Protein AF-A0A2S8GCE8-F1 (afdb_monomer_lite)

Secondary structure (DSSP, 8-state):
-TTGGGSGGGGTTPEEEEEEEETTTTEEEEEEE-----SSS-GGGSPPEEEEEES--EEEEEEEESSTTS-GGGS-HHHHHHH--TT---S-EEEEEEEES-HHHHHHHHT-SEEEEEEE-S---TTPEEEEEEEEESS--TT-EEEEEEEEESEEEEEETTEEPPHHHHHHHHHHHHHHHHHHHHH-TTS----SS-------------------------GGG----SS-SB-PPS-SS-HHHHHHHHHHHHHHHHT-HHHHHHHS--TTS-TT--HHHHHHHHHTT-TTEEEEEEEEEEEEEETTEEEEEEEEEEEE--BTTBPPEEEEEEEEEEEEEETTEEEEEEEEEE-GGGTSSPPPSS--TTGGG--

Organism: NCBI:txid124

Foldseek 3Di:
DVLVVCVQVVFVQWDWDAWDQDPVQRKIKTKTQDQWDDPVPDPQRRFIKIKIFGAWQWKKKFKDQLDLVADLVNAPPPVVVVPDDSGPPPDAFRGKGKDKPFPLVVQCVVPTSDMDTPHHHPDDDPPWIWMKIWTHHPDSDNHDMTMMMITTGRDIFMDTPNHTDDSVSVVVRSVVVVVVVVVCLCPPPVRPRPPDDDDDDDDDDDDDDDDDDPDDDDDPDDLVPDADDPDQQEDEDDDDDDVLQCCLVSQLQNCVNVLVLVSNCVQAPPRRDDPPDDSVRSCVVPCVVPPQKHWRWYYWPDKDDDDFKIKTKTKTWIWGPDDDPRHIDTAIKIKMFIWGQDPNGIHGSDMDMDGVVVVPDDDDPDDDPRVVVVD

pLDDT: mean 77.5, std 18.75, range [23.23, 98.06]

Radius of gyration: 24.4 Å; chains: 1; bounding box: 71×52×57 Å

Sequence (375 aa):
MDDLPSIPDLLHDATFQGLQWQLHERSLRVFFESLRRPVDDSDAADSPIELRFVNVTQLAFFSAPANDTVRPSEVDFQSQLENSEVTAWEECFAEAVLYLDSQVAQLEWDLACHRKWIYQGDDTPPNQLCAIITLLPLNFSDGSLKESVFVMCDSIQPMSEGKPLSLERWRSQYQAWWENWRETVEEDPDIPADDDEDDESWKSGDGSLQEEIVLGGSSEFDEAHYAPPRKAAFRVAANDVPPEILAPIEAYHVGLLEGEWQKVRHAAPRLDEPEGLSEEELAEAYLNDGLGSWSYIRQVDTWWREGERACVVVRGMEHTMPEDDDPAEDCETVIAYGLRHFEGRWIIWSSSQGWPEFGSAPELYEEPEWKKEWD

Structure (mmCIF, N/CA/C/O backbone):
data_AF-A0A2S8GCE8-F1
#
_entry.id   AF-A0A2S8GCE8-F1
#
loop_
_atom_site.group_PDB
_atom_site.id
_atom_site.type_symbol
_atom_site.label_atom_id
_atom_site.label_alt_id
_atom_site.label_comp_id
_atom_site.label_asym_id
_atom_site.label_entity_id
_atom_site.label_seq_id
_atom_site.pdbx_PDB_ins_code
_atom_site.Cartn_x
_atom_site.Cartn_y
_atom_site.Cartn_z
_atom_site.occupancy
_atom_site.B_iso_or_equiv
_atom_site.auth_seq_id
_atom_site.auth_comp_id
_atom_site.auth_asym_id
_atom_site.auth_atom_id
_atom_site.pdbx_PDB_model_num
ATOM 1 N N . MET A 1 1 ? -21.634 13.729 11.557 1.00 44.97 1 MET A N 1
ATOM 2 C CA . MET A 1 1 ? -21.033 12.618 10.792 1.00 44.97 1 MET A CA 1
ATOM 3 C C . MET A 1 1 ? -19.983 13.134 9.809 1.00 44.97 1 MET A C 1
ATOM 5 O O . MET A 1 1 ? -19.145 12.342 9.420 1.00 44.97 1 MET A O 1
ATOM 9 N N . ASP A 1 2 ? -19.946 14.441 9.520 1.00 50.38 2 ASP A N 1
ATOM 10 C CA . ASP A 1 2 ? -19.067 15.062 8.510 1.00 50.38 2 ASP A CA 1
ATOM 11 C C . ASP A 1 2 ? -17.573 15.177 8.885 1.00 50.38 2 ASP A C 1
ATOM 13 O O . ASP A 1 2 ? -16.790 15.674 8.089 1.00 50.38 2 ASP A O 1
ATOM 17 N N . ASP A 1 3 ? -17.156 14.703 10.064 1.00 58.22 3 ASP A N 1
ATOM 18 C CA . ASP A 1 3 ? -15.759 14.795 10.522 1.00 58.22 3 ASP A CA 1
ATOM 19 C C . ASP A 1 3 ? -15.050 13.434 10.651 1.00 58.22 3 ASP A C 1
ATOM 21 O O . ASP A 1 3 ? -13.865 13.394 10.966 1.00 58.22 3 ASP A O 1
ATOM 25 N N . LEU A 1 4 ? -15.736 12.315 10.377 1.00 60.56 4 LEU A N 1
ATOM 26 C CA . LEU A 1 4 ? -15.119 10.977 10.371 1.00 60.56 4 LEU A CA 1
ATOM 27 C C . LEU A 1 4 ? -13.834 10.885 9.513 1.00 60.56 4 LEU A C 1
ATOM 29 O O . LEU A 1 4 ? -12.908 10.212 9.963 1.00 60.56 4 LEU A O 1
ATOM 33 N N . PRO A 1 5 ? -13.711 11.581 8.359 1.00 61.47 5 PRO A N 1
ATOM 34 C CA . PRO A 1 5 ? -12.498 11.527 7.541 1.00 61.47 5 PRO A CA 1
ATOM 35 C C . PRO A 1 5 ? -11.223 12.050 8.212 1.00 61.47 5 PRO A C 1
ATOM 37 O O . PRO A 1 5 ? -10.151 11.731 7.729 1.00 61.47 5 PRO A O 1
ATOM 40 N N . SER A 1 6 ? -11.304 12.811 9.313 1.00 64.88 6 SER A N 1
ATOM 41 C CA . SER A 1 6 ? -10.104 13.271 10.038 1.00 64.88 6 SER A CA 1
ATOM 42 C C . SER A 1 6 ? -9.727 12.388 11.226 1.00 64.88 6 SER A C 1
ATOM 44 O O . SER A 1 6 ? -8.925 12.791 12.064 1.00 64.88 6 SER A O 1
ATOM 46 N N . ILE A 1 7 ? -10.384 11.236 11.390 1.00 67.00 7 ILE A N 1
ATOM 47 C CA . ILE A 1 7 ? -10.012 10.251 12.410 1.00 67.00 7 ILE A CA 1
ATOM 48 C C . ILE A 1 7 ? -8.714 9.517 12.027 1.00 67.00 7 ILE A C 1
ATOM 50 O O . ILE A 1 7 ? -7.924 9.282 12.929 1.00 67.00 7 ILE A O 1
ATOM 54 N N . PRO A 1 8 ? -8.427 9.179 10.757 1.00 70.94 8 PRO A N 1
ATOM 55 C CA . PRO A 1 8 ? -7.105 8.688 10.360 1.00 70.94 8 PRO A CA 1
ATOM 56 C C . PRO A 1 8 ? -5.965 9.639 10.750 1.00 70.94 8 PRO A C 1
ATOM 58 O O . PRO A 1 8 ? -5.004 9.190 11.368 1.00 70.94 8 PRO A O 1
ATOM 61 N N . ASP A 1 9 ? -6.140 10.953 10.558 1.00 67.81 9 ASP A N 1
ATOM 62 C CA . ASP A 1 9 ? -5.196 11.979 11.038 1.00 67.81 9 ASP A CA 1
ATOM 63 C C . ASP A 1 9 ? -5.006 11.946 12.569 1.00 67.81 9 ASP A C 1
ATOM 65 O O . ASP A 1 9 ? -4.054 12.527 13.087 1.00 67.81 9 ASP A O 1
ATOM 69 N N . LEU A 1 10 ? -5.912 11.295 13.324 1.00 67.00 10 LEU A N 1
ATOM 70 C CA . LEU A 1 10 ? -5.737 11.069 14.766 1.00 67.00 10 LEU A CA 1
ATOM 71 C C . LEU A 1 10 ? -4.579 10.137 15.093 1.00 67.00 10 LEU A C 1
ATOM 73 O O . LEU A 1 10 ? -4.072 10.169 16.213 1.00 67.00 10 LEU A O 1
ATOM 77 N N . LEU A 1 11 ? -4.241 9.245 14.171 1.00 72.25 11 LEU A N 1
ATOM 78 C CA . LEU A 1 11 ? -3.312 8.155 14.421 1.00 72.25 11 LEU A CA 1
ATOM 79 C C . LEU A 1 11 ? -1.981 8.324 13.689 1.00 72.25 11 LEU A C 1
ATOM 81 O O . LEU A 1 11 ? -1.188 7.389 13.697 1.00 72.25 11 LEU A O 1
ATOM 85 N N . HIS A 1 12 ? -1.715 9.495 13.102 1.00 68.69 12 HIS A N 1
ATOM 86 C CA . HIS A 1 12 ? -0.402 9.789 12.532 1.00 68.69 12 HIS A CA 1
ATOM 87 C C . HIS A 1 12 ? 0.684 9.603 13.607 1.00 68.69 12 HIS A C 1
ATOM 89 O O . HIS A 1 12 ? 0.545 10.125 14.719 1.00 68.69 12 HIS A O 1
ATOM 95 N N . ASP A 1 13 ? 1.693 8.782 13.303 1.00 65.94 13 ASP A N 1
ATOM 96 C CA . ASP A 1 13 ? 2.760 8.343 14.217 1.00 65.94 13 ASP A CA 1
ATOM 97 C C . ASP A 1 13 ? 2.281 7.723 15.543 1.00 65.94 13 ASP A C 1
ATOM 99 O O . ASP A 1 13 ? 3.008 7.674 16.543 1.00 65.94 13 ASP A O 1
ATOM 103 N N . ALA A 1 14 ? 1.036 7.245 15.596 1.00 74.38 14 ALA A N 1
ATOM 104 C CA . ALA A 1 14 ? 0.502 6.651 16.805 1.00 74.38 14 ALA A CA 1
ATOM 105 C C . ALA A 1 14 ? 0.970 5.199 16.955 1.00 74.38 14 ALA A C 1
ATOM 107 O O . ALA A 1 14 ? 0.774 4.348 16.085 1.00 74.38 14 ALA A O 1
ATOM 108 N N . THR A 1 15 ? 1.524 4.889 18.123 1.00 77.56 15 THR A N 1
ATOM 109 C CA . THR A 1 15 ? 1.897 3.531 18.511 1.00 77.56 15 THR A CA 1
ATOM 110 C C . THR A 1 15 ? 0.706 2.830 19.158 1.00 77.56 15 THR A C 1
ATOM 112 O O . THR A 1 15 ? 0.089 3.333 20.101 1.00 77.56 15 THR A O 1
ATOM 115 N N . PHE A 1 16 ? 0.376 1.635 18.677 1.00 81.31 16 PHE A N 1
ATOM 116 C CA . PHE A 1 16 ? -0.671 0.801 19.261 1.00 81.31 16 PHE A CA 1
ATOM 117 C C . PHE A 1 16 ? -0.264 0.282 20.649 1.00 81.31 16 PHE A C 1
ATOM 119 O O . PHE A 1 16 ? 0.790 -0.324 20.807 1.00 81.31 16 PHE A O 1
ATOM 126 N N . GLN A 1 17 ? -1.126 0.478 21.649 1.00 81.12 17 GLN A N 1
ATOM 127 C CA . GLN A 1 17 ? -0.887 0.052 23.039 1.00 81.12 17 GLN A CA 1
ATOM 128 C C . GLN A 1 17 ? -1.702 -1.182 23.433 1.00 81.12 17 GLN A C 1
ATOM 130 O O . GLN A 1 17 ? -1.391 -1.866 24.407 1.00 81.12 17 GLN A O 1
ATOM 135 N N . GLY A 1 18 ? -2.792 -1.455 22.718 1.00 80.25 18 GLY A N 1
ATOM 136 C CA . GLY A 1 18 ? -3.644 -2.603 22.991 1.00 80.25 18 GLY A CA 1
ATOM 137 C C . GLY A 1 18 ? -5.112 -2.355 22.689 1.00 80.25 18 GLY A C 1
ATOM 138 O O . GLY A 1 18 ? -5.536 -1.271 22.288 1.00 80.25 18 GLY A O 1
ATOM 139 N N . LEU A 1 19 ? -5.920 -3.384 22.938 1.00 87.50 19 LEU A N 1
ATOM 140 C CA . LEU A 1 19 ? -7.366 -3.337 22.760 1.00 87.50 19 LEU A CA 1
ATOM 141 C C . LEU A 1 19 ? -8.109 -4.038 23.898 1.00 87.50 19 LEU A C 1
ATOM 143 O O . LEU A 1 19 ? -7.584 -4.911 24.586 1.00 87.50 19 LEU A O 1
ATOM 147 N N . GLN A 1 20 ? -9.366 -3.656 24.093 1.00 88.94 20 GLN A N 1
ATOM 148 C CA . GLN A 1 20 ? -10.288 -4.274 25.038 1.00 88.94 20 GLN A CA 1
ATOM 149 C C . GLN A 1 20 ? -11.623 -4.529 24.349 1.00 88.94 20 GLN A C 1
ATOM 151 O O . GLN A 1 20 ? -12.329 -3.595 23.968 1.00 88.94 20 GLN A O 1
ATOM 156 N N . TRP A 1 21 ? -11.991 -5.804 24.232 1.00 89.38 21 TRP A N 1
ATOM 157 C CA . TRP A 1 21 ? -13.282 -6.227 23.700 1.00 89.38 21 TRP A CA 1
ATOM 158 C C . TRP A 1 21 ? -14.268 -6.541 24.828 1.00 89.38 21 TRP A C 1
ATOM 160 O O . TRP A 1 21 ? -13.993 -7.366 25.701 1.00 89.38 21 TRP A O 1
ATOM 170 N N . GLN A 1 22 ? -15.441 -5.910 24.796 1.00 89.81 22 GLN A N 1
ATOM 171 C CA . GLN A 1 22 ? -16.512 -6.119 25.768 1.00 89.81 22 GLN A CA 1
ATOM 172 C C . GLN A 1 22 ? -17.753 -6.691 25.081 1.00 89.81 22 GLN A C 1
ATOM 174 O O . GLN A 1 22 ? -18.601 -5.962 24.567 1.00 89.81 22 GLN A O 1
ATOM 179 N N . LEU A 1 23 ? -17.888 -8.020 25.123 1.00 86.44 23 LEU A N 1
ATOM 180 C CA . LEU A 1 23 ? -18.950 -8.748 24.420 1.00 86.44 23 LEU A CA 1
ATOM 181 C C . LEU A 1 23 ? -20.368 -8.306 24.821 1.00 86.44 23 LEU A C 1
ATOM 183 O O . LEU A 1 23 ? -21.244 -8.210 23.966 1.00 86.44 23 LEU A O 1
ATOM 187 N N . HIS A 1 24 ? -20.611 -8.049 26.110 1.00 87.62 24 HIS A N 1
ATOM 188 C CA . HIS A 1 24 ? -21.941 -7.667 26.606 1.00 87.62 24 HIS A CA 1
ATOM 189 C C . HIS A 1 24 ? -22.389 -6.289 26.115 1.00 87.62 24 HIS A C 1
ATOM 191 O O . HIS A 1 24 ? -23.574 -6.092 25.859 1.00 87.62 24 HIS A O 1
ATOM 197 N N . GLU A 1 25 ? -21.444 -5.363 25.965 1.00 88.19 25 GLU A N 1
ATOM 198 C CA . GLU A 1 25 ? -21.697 -4.002 25.486 1.00 88.19 25 GLU A CA 1
ATOM 199 C C . GLU A 1 25 ? -21.521 -3.879 23.968 1.00 88.19 25 GLU A C 1
ATOM 201 O O . GLU A 1 25 ? -21.818 -2.830 23.404 1.00 88.19 25 GLU A O 1
ATOM 206 N N . ARG A 1 26 ? -21.044 -4.945 23.304 1.00 91.56 26 ARG A N 1
ATOM 207 C CA . ARG A 1 26 ? -20.630 -4.938 21.894 1.00 91.56 26 ARG A CA 1
ATOM 208 C C . ARG A 1 26 ? -19.733 -3.738 21.590 1.00 91.56 26 ARG A C 1
ATOM 210 O O . ARG A 1 26 ? -19.955 -2.999 20.635 1.00 91.56 26 ARG A O 1
ATOM 217 N N . SER A 1 27 ? -18.747 -3.529 22.454 1.00 93.00 27 SER A N 1
ATOM 218 C CA . SER A 1 27 ? -17.874 -2.362 22.427 1.00 93.00 27 SER A CA 1
ATOM 219 C C . SER A 1 27 ? -16.423 -2.809 22.331 1.00 93.00 27 SER A C 1
ATOM 221 O O . SER A 1 27 ? -15.967 -3.622 23.143 1.00 93.00 27 SER A O 1
ATOM 223 N N . LEU A 1 28 ? -15.711 -2.299 21.327 1.00 92.81 28 LEU A N 1
ATOM 224 C CA . LEU A 1 28 ? -14.264 -2.449 21.205 1.00 92.81 28 LEU A CA 1
ATOM 225 C C . LEU A 1 28 ? -13.615 -1.119 21.569 1.00 92.81 28 LEU A C 1
ATOM 227 O O . LEU A 1 28 ? -14.005 -0.069 21.065 1.00 92.81 28 LEU A O 1
ATOM 231 N N . ARG A 1 29 ? -12.615 -1.168 22.439 1.00 92.00 29 ARG A N 1
ATOM 232 C CA . ARG A 1 29 ? -11.799 -0.016 22.819 1.00 92.00 29 ARG A CA 1
ATOM 233 C C . ARG A 1 29 ? -10.387 -0.285 22.333 1.00 92.00 29 ARG A C 1
ATOM 235 O O . ARG A 1 29 ? -9.856 -1.347 22.649 1.00 92.00 29 ARG A O 1
ATOM 242 N N . VAL A 1 30 ? -9.800 0.635 21.587 1.00 89.50 30 VAL A N 1
ATOM 243 C CA . VAL A 1 30 ? -8.420 0.528 21.105 1.00 89.50 30 VAL A CA 1
ATOM 244 C C . VAL A 1 30 ? -7.627 1.707 21.637 1.00 89.50 30 VAL A C 1
ATOM 246 O O . VAL A 1 30 ? -8.127 2.830 21.620 1.00 89.50 30 VAL A O 1
ATOM 249 N N . PHE A 1 31 ? -6.432 1.440 22.149 1.00 86.94 31 PHE A N 1
ATOM 250 C CA . PHE A 1 31 ? -5.592 2.414 22.830 1.00 86.94 31 PHE A CA 1
ATOM 251 C C . PHE A 1 31 ? -4.342 2.689 22.006 1.00 86.94 31 PHE A C 1
ATOM 253 O O . PHE A 1 31 ? -3.692 1.758 21.528 1.00 86.94 31 PHE A O 1
ATOM 260 N N . PHE A 1 32 ? -4.007 3.966 21.890 1.00 84.25 32 PHE A N 1
ATOM 261 C CA . PHE A 1 32 ? -2.850 4.449 21.159 1.00 84.25 32 PHE A CA 1
ATOM 262 C C . PHE A 1 32 ? -2.064 5.437 22.013 1.00 84.25 32 PHE A C 1
ATOM 264 O O . PHE A 1 32 ? -2.639 6.243 22.750 1.00 84.25 32 PHE A O 1
ATOM 271 N N . GLU A 1 33 ? -0.750 5.382 21.885 1.00 79.00 33 GLU A N 1
ATOM 272 C CA . GLU A 1 33 ? 0.160 6.432 22.317 1.00 79.00 33 GLU A CA 1
ATOM 273 C C . GLU A 1 33 ? 0.473 7.282 21.088 1.00 79.00 33 GLU A C 1
ATOM 275 O O . GLU A 1 33 ? 0.876 6.750 20.063 1.00 79.00 33 GLU A O 1
ATOM 280 N N . SER A 1 34 ? 0.206 8.582 21.154 1.00 72.19 34 SER A N 1
ATOM 281 C CA . SER A 1 34 ? 0.404 9.501 20.033 1.00 72.19 34 SER A CA 1
ATOM 282 C C . SER A 1 34 ? 1.284 10.645 20.499 1.00 72.19 34 SER A C 1
ATOM 284 O O . SER A 1 34 ? 1.082 11.179 21.593 1.00 72.19 34 SER A O 1
ATOM 286 N N . LEU A 1 35 ? 2.243 11.022 19.660 1.00 61.78 35 LEU A N 1
ATOM 287 C CA . LEU A 1 35 ? 3.042 12.221 19.850 1.00 61.78 35 LEU A CA 1
ATOM 288 C C . LEU A 1 35 ? 2.162 13.435 19.531 1.00 61.78 35 LEU A C 1
ATOM 290 O O . LEU A 1 35 ? 1.973 13.788 18.372 1.00 61.78 35 LEU A O 1
ATOM 294 N N . ARG A 1 36 ? 1.607 14.093 20.552 1.00 63.25 36 ARG A N 1
ATOM 295 C CA . ARG A 1 36 ? 0.965 15.404 20.374 1.00 63.25 36 ARG A CA 1
ATOM 296 C C . ARG A 1 36 ? 1.757 16.484 21.078 1.00 63.25 36 ARG A C 1
ATOM 298 O O . ARG A 1 36 ? 2.421 16.229 22.076 1.00 63.25 36 ARG A O 1
ATOM 305 N N . ARG A 1 37 ? 1.592 17.726 20.622 1.00 56.75 37 ARG A N 1
ATOM 306 C CA . ARG A 1 37 ? 1.947 18.914 21.407 1.00 56.75 37 ARG A CA 1
ATOM 307 C C . ARG A 1 37 ? 0.698 19.669 21.867 1.00 56.75 37 ARG A C 1
ATOM 309 O O . ARG A 1 37 ? -0.337 19.636 21.192 1.00 56.75 37 ARG A O 1
ATOM 316 N N . PRO A 1 38 ? 0.746 20.332 23.034 1.00 53.97 38 PRO A N 1
ATOM 317 C CA . PRO A 1 38 ? -0.356 21.163 23.478 1.00 53.97 38 PRO A CA 1
ATOM 318 C C . PRO A 1 38 ? -0.327 22.504 22.746 1.00 53.97 38 PRO A C 1
ATOM 320 O O . PRO A 1 38 ? 0.729 23.093 22.556 1.00 53.97 38 PRO A O 1
ATOM 323 N N . VAL A 1 39 ? -1.505 23.008 22.381 1.00 53.00 39 VAL A N 1
ATOM 324 C CA . VAL A 1 39 ? -1.665 24.346 21.776 1.00 53.00 39 VAL A CA 1
ATOM 325 C C . VAL A 1 39 ? -1.546 25.457 22.840 1.00 53.00 39 VAL A C 1
ATOM 327 O O . VAL A 1 39 ? -1.379 26.626 22.514 1.00 53.00 39 VAL A O 1
ATOM 330 N N . ASP A 1 40 ? -1.655 25.107 24.125 1.00 55.84 40 ASP A N 1
ATOM 331 C CA . ASP A 1 40 ? -1.812 26.033 25.254 1.00 55.84 40 ASP A CA 1
ATOM 332 C C . ASP A 1 40 ? -0.959 25.679 26.493 1.00 55.84 40 ASP A C 1
ATOM 334 O O . ASP A 1 40 ? -1.350 26.016 27.611 1.00 55.84 40 ASP A O 1
ATOM 338 N N . ASP A 1 41 ? 0.171 24.978 26.323 1.00 53.88 41 ASP A N 1
ATOM 339 C CA . ASP A 1 41 ? 1.009 24.444 27.420 1.00 53.88 41 ASP A CA 1
ATOM 340 C C . ASP A 1 41 ? 0.251 23.527 28.412 1.00 53.88 41 ASP A C 1
ATOM 342 O O . ASP A 1 41 ? 0.678 23.329 29.551 1.00 53.88 41 ASP A O 1
ATOM 346 N N . SER A 1 42 ? -0.901 22.964 28.020 1.00 56.25 42 SER A N 1
ATOM 347 C CA . SER A 1 42 ? -1.641 22.017 28.862 1.00 56.25 42 SER A CA 1
ATOM 348 C C . SER A 1 42 ? -1.030 20.609 28.857 1.00 56.25 42 SER A C 1
ATOM 350 O O . SER A 1 42 ? -0.593 20.110 27.827 1.00 56.25 42 SER A O 1
ATOM 352 N N . ASP A 1 43 ? -1.111 19.899 29.989 1.00 53.44 43 ASP A N 1
ATOM 353 C CA . ASP A 1 43 ? -0.639 18.504 30.138 1.00 53.44 43 ASP A CA 1
ATOM 354 C C . ASP A 1 43 ? -1.401 17.477 29.255 1.00 53.44 43 ASP A C 1
ATOM 356 O O . ASP A 1 43 ? -1.154 16.278 29.325 1.00 53.44 43 ASP A O 1
ATOM 360 N N . ALA A 1 44 ? -2.362 17.913 28.430 1.00 53.66 44 ALA A N 1
ATOM 361 C CA . ALA A 1 44 ? -3.233 17.045 27.628 1.00 53.66 44 ALA A CA 1
ATOM 362 C C . ALA A 1 44 ? -2.570 16.489 26.350 1.00 53.66 44 ALA A C 1
ATOM 364 O O . ALA A 1 44 ? -3.219 15.773 25.582 1.00 53.66 44 ALA A O 1
ATOM 365 N N . ALA A 1 45 ? -1.325 16.878 26.080 1.00 53.75 45 ALA A N 1
ATOM 366 C CA . ALA A 1 45 ? -0.571 16.474 24.900 1.00 53.75 45 ALA A CA 1
ATOM 367 C C . ALA A 1 45 ? -0.059 15.028 24.992 1.00 53.75 45 ALA A C 1
ATOM 369 O O . ALA A 1 45 ? -0.161 14.282 24.025 1.00 53.75 45 ALA A O 1
ATOM 370 N N . ASP A 1 46 ? 0.336 14.589 26.187 1.00 56.34 46 ASP A N 1
ATOM 371 C CA . ASP A 1 46 ? 0.933 13.263 26.404 1.00 56.34 46 ASP A CA 1
ATOM 372 C C . ASP A 1 46 ? -0.101 12.184 26.768 1.00 56.34 46 ASP A C 1
ATOM 374 O O . ASP A 1 46 ? 0.236 11.056 27.134 1.00 56.34 46 ASP A O 1
ATOM 378 N N . SER A 1 47 ? -1.394 12.512 26.736 1.00 68.31 47 SER A N 1
ATOM 379 C CA . SER A 1 47 ? -2.420 11.557 27.142 1.00 68.31 47 SER A CA 1
ATOM 380 C C . SER A 1 47 ? -2.605 10.473 26.066 1.00 68.31 47 SER A C 1
ATOM 382 O O . SER A 1 47 ? -2.721 10.801 24.886 1.00 68.31 47 SER A O 1
ATOM 384 N N . PRO A 1 48 ? -2.755 9.190 26.429 1.00 77.50 48 PRO A N 1
ATOM 385 C CA . PRO A 1 48 ? -3.139 8.159 25.472 1.00 77.50 48 PRO A CA 1
ATOM 386 C C . PRO A 1 48 ? -4.507 8.438 24.837 1.00 77.50 48 PRO A C 1
ATOM 388 O O . PRO A 1 48 ? -5.441 8.917 25.499 1.00 77.50 48 PRO A O 1
ATOM 391 N N . ILE A 1 49 ? -4.629 8.099 23.556 1.00 84.00 49 ILE A N 1
ATOM 392 C CA . ILE A 1 49 ? -5.871 8.183 22.791 1.00 84.00 49 ILE A CA 1
ATOM 393 C C . ILE A 1 49 ? -6.588 6.848 22.889 1.00 84.00 49 ILE A C 1
ATOM 395 O O . ILE A 1 49 ? -5.991 5.775 22.836 1.00 84.00 49 ILE A O 1
ATOM 399 N N . GLU A 1 50 ? -7.902 6.918 23.015 1.00 89.00 50 GLU A N 1
ATOM 400 C CA . GLU A 1 50 ? -8.768 5.758 22.982 1.00 89.00 50 GLU A CA 1
ATOM 401 C C . GLU A 1 50 ? -9.802 5.924 21.863 1.00 89.00 50 GLU A C 1
ATOM 403 O O . GLU A 1 50 ? -10.596 6.863 21.878 1.00 89.00 50 GLU A O 1
ATOM 408 N N . LEU A 1 51 ? -9.843 4.974 20.930 1.00 91.25 51 LEU A N 1
ATOM 409 C CA . LEU A 1 51 ? -10.930 4.841 19.963 1.00 91.25 51 LEU A CA 1
ATOM 410 C C . LEU A 1 51 ? -11.949 3.823 20.479 1.00 91.25 51 LEU A C 1
ATOM 412 O O . LEU A 1 51 ? -11.634 2.643 20.654 1.00 91.25 51 LEU A O 1
ATOM 416 N N . ARG A 1 52 ? -13.184 4.273 20.728 1.00 92.81 52 ARG A N 1
ATOM 417 C CA . ARG A 1 52 ? -14.309 3.400 21.098 1.00 92.81 52 ARG A CA 1
ATOM 418 C C . ARG A 1 52 ? -15.189 3.119 19.892 1.00 92.81 52 ARG A C 1
ATOM 420 O O . ARG A 1 52 ? -15.855 4.024 19.398 1.00 92.81 52 ARG A O 1
ATOM 427 N N . PHE A 1 53 ? -15.251 1.863 19.483 1.00 93.81 53 PHE A N 1
ATOM 428 C CA . PHE A 1 53 ? -16.155 1.362 18.455 1.00 93.81 53 PHE A CA 1
ATOM 429 C C . PHE A 1 53 ? -17.440 0.885 19.130 1.00 93.81 53 PHE A C 1
ATOM 431 O O . PHE A 1 53 ? -17.415 -0.023 19.966 1.00 93.81 53 PHE A O 1
ATOM 438 N N . VAL A 1 54 ? -18.562 1.515 18.792 1.00 93.06 54 VAL A N 1
ATOM 439 C CA . VAL A 1 54 ? -19.850 1.323 19.471 1.00 93.06 54 VAL A CA 1
ATOM 440 C C . VAL A 1 54 ? -20.767 0.434 18.635 1.00 93.06 54 VAL A C 1
ATOM 442 O O . VAL A 1 54 ? -20.847 0.597 17.418 1.00 93.06 54 VAL A O 1
ATOM 445 N N . ASN A 1 55 ? -21.490 -0.476 19.299 1.00 92.81 55 ASN A N 1
ATOM 446 C CA . ASN A 1 55 ? -22.407 -1.437 18.673 1.00 92.81 55 ASN A CA 1
ATOM 447 C C . ASN A 1 55 ? -21.728 -2.282 17.584 1.00 92.81 55 ASN A C 1
ATOM 449 O O . ASN A 1 55 ? -22.243 -2.457 16.481 1.00 92.81 55 ASN A O 1
ATOM 453 N N . VAL A 1 56 ? -20.557 -2.826 17.903 1.00 93.94 56 VAL A N 1
ATOM 454 C CA . VAL A 1 56 ? -19.808 -3.711 17.014 1.00 93.94 56 VAL A CA 1
ATOM 455 C C . VAL A 1 56 ? -20.657 -4.931 16.657 1.00 93.94 56 VAL A C 1
ATOM 457 O O . VAL A 1 56 ? -21.183 -5.636 17.524 1.00 93.94 56 VAL A O 1
ATOM 460 N N . THR A 1 57 ? -20.779 -5.192 15.362 1.00 94.25 57 THR A N 1
ATOM 461 C CA . THR A 1 57 ? -21.495 -6.353 14.814 1.00 94.25 57 THR A CA 1
ATOM 462 C C . THR A 1 57 ? -20.557 -7.397 14.249 1.00 94.25 57 THR A C 1
ATOM 464 O O . THR A 1 57 ? -20.892 -8.579 14.280 1.00 94.25 57 THR A O 1
ATOM 467 N N . GLN A 1 58 ? -19.374 -6.990 13.799 1.00 94.75 58 GLN A N 1
ATOM 468 C CA . GLN A 1 58 ? -18.342 -7.897 13.330 1.00 94.75 58 GLN A CA 1
ATOM 469 C C . GLN A 1 58 ? -16.983 -7.426 13.845 1.00 94.75 58 GLN A C 1
ATOM 471 O O . GLN A 1 58 ? -16.693 -6.231 13.835 1.00 94.75 58 GLN A O 1
ATOM 476 N N . LEU A 1 59 ? -16.181 -8.370 14.327 1.00 92.81 59 LEU A N 1
ATOM 477 C CA . LEU A 1 59 ? -14.824 -8.148 14.808 1.00 92.81 59 LEU A CA 1
ATOM 478 C C . LEU A 1 59 ? -13.958 -9.336 14.409 1.00 92.81 59 LEU A C 1
ATOM 480 O O . LEU A 1 59 ? -14.244 -10.477 14.799 1.00 92.81 59 LEU A O 1
ATOM 484 N N . ALA A 1 60 ? -12.881 -9.066 13.688 1.00 92.00 60 ALA A N 1
ATOM 485 C CA . ALA A 1 60 ? -11.901 -10.069 13.317 1.00 92.00 60 ALA A CA 1
ATOM 486 C C . ALA A 1 60 ? -10.480 -9.524 13.371 1.00 92.00 60 ALA A C 1
ATOM 488 O O . ALA A 1 60 ? -10.245 -8.332 13.202 1.00 92.00 60 ALA A O 1
ATOM 489 N N . PHE A 1 61 ? -9.541 -10.442 13.553 1.00 88.69 61 PHE A N 1
ATOM 490 C CA . PHE A 1 61 ? -8.140 -10.208 13.247 1.00 88.69 61 PHE A CA 1
ATOM 491 C C . PHE A 1 61 ? -7.812 -10.823 11.903 1.00 88.69 61 PHE A C 1
ATOM 493 O O . PHE A 1 61 ? -8.347 -11.880 11.550 1.00 88.69 61 PHE A O 1
ATOM 500 N N . PHE A 1 62 ? -6.906 -10.195 11.180 1.00 90.31 62 PHE A N 1
ATOM 501 C CA . PHE A 1 62 ? -6.355 -10.767 9.972 1.00 90.31 62 PHE A CA 1
ATOM 502 C C . PHE A 1 62 ? -4.892 -10.401 9.811 1.00 90.31 62 PHE A C 1
ATOM 504 O O . PHE A 1 62 ? -4.418 -9.426 10.390 1.00 90.31 62 PHE A O 1
ATOM 511 N N . SER A 1 63 ? -4.183 -11.225 9.052 1.00 88.31 63 SER A N 1
ATOM 512 C CA . SER A 1 63 ? -2.769 -11.020 8.788 1.00 88.31 63 SER A CA 1
ATOM 513 C C . SER A 1 63 ? -2.376 -11.454 7.383 1.00 88.31 63 SER A C 1
ATOM 515 O O . SER A 1 63 ? -3.019 -12.297 6.739 1.00 88.31 63 SER A O 1
ATOM 517 N N . ALA A 1 64 ? -1.308 -10.829 6.907 1.00 89.44 64 ALA A N 1
ATOM 518 C CA . ALA A 1 64 ? -0.630 -11.122 5.657 1.00 89.44 64 ALA A CA 1
ATOM 519 C C . ALA A 1 64 ? 0.881 -10.888 5.843 1.00 89.44 64 ALA A C 1
ATOM 521 O O . ALA A 1 64 ? 1.274 -10.237 6.818 1.00 89.44 64 ALA A O 1
ATOM 522 N N . PRO A 1 65 ? 1.740 -11.397 4.943 1.00 88.06 65 PRO A N 1
ATOM 523 C CA . PRO A 1 65 ? 3.147 -11.014 4.942 1.00 88.06 65 PRO A CA 1
ATOM 524 C C . PRO A 1 65 ? 3.266 -9.489 4.815 1.00 88.06 65 PRO A C 1
ATOM 526 O O . PRO A 1 65 ? 2.509 -8.876 4.058 1.00 88.06 65 PRO A O 1
ATOM 529 N N . ALA A 1 66 ? 4.182 -8.877 5.567 1.00 84.38 66 ALA A N 1
ATOM 530 C CA . ALA A 1 66 ? 4.415 -7.436 5.482 1.00 84.38 66 ALA A CA 1
ATOM 531 C C . ALA A 1 66 ? 5.083 -7.049 4.156 1.00 84.38 66 ALA A C 1
ATOM 533 O O . ALA A 1 66 ? 4.803 -5.985 3.613 1.00 84.38 66 ALA A O 1
ATOM 534 N N . ASN A 1 67 ? 5.940 -7.929 3.635 1.00 87.25 67 ASN A N 1
ATOM 535 C CA . ASN A 1 67 ? 6.609 -7.765 2.355 1.00 87.25 67 ASN A CA 1
ATOM 536 C C . ASN A 1 67 ? 5.921 -8.622 1.281 1.00 87.25 67 ASN A C 1
ATOM 538 O O . ASN A 1 67 ? 5.792 -9.837 1.437 1.00 87.25 67 ASN A O 1
ATOM 542 N N . ASP A 1 68 ? 5.501 -7.998 0.179 1.00 88.94 68 ASP A N 1
ATOM 543 C CA . ASP A 1 68 ? 4.865 -8.695 -0.942 1.00 88.94 68 ASP A CA 1
ATOM 544 C C . ASP A 1 68 ? 5.836 -9.589 -1.734 1.00 88.94 68 ASP A C 1
ATOM 546 O O . ASP A 1 68 ? 5.384 -10.360 -2.574 1.00 88.94 68 ASP A O 1
ATOM 550 N N . THR A 1 69 ? 7.148 -9.555 -1.476 1.00 89.62 69 THR A N 1
ATOM 551 C CA . THR A 1 69 ? 8.084 -10.548 -2.033 1.00 89.62 69 THR A CA 1
ATOM 552 C C . THR A 1 69 ? 7.938 -11.926 -1.385 1.00 89.62 69 THR A C 1
ATOM 554 O O . THR A 1 69 ? 8.234 -12.930 -2.037 1.00 89.62 69 THR A O 1
ATOM 557 N N . VAL A 1 70 ? 7.427 -11.996 -0.151 1.00 89.44 70 VAL A N 1
ATOM 558 C CA . VAL A 1 70 ? 7.259 -13.235 0.622 1.00 89.44 70 VAL A CA 1
ATOM 559 C C . VAL A 1 70 ? 5.955 -13.923 0.240 1.00 89.44 70 VAL A C 1
ATOM 561 O O . VAL A 1 70 ? 4.880 -13.312 0.243 1.00 89.44 70 VAL A O 1
ATOM 564 N N . ARG A 1 71 ? 6.017 -15.226 -0.053 1.00 91.81 71 ARG A N 1
ATOM 565 C CA . ARG A 1 71 ? 4.809 -15.987 -0.388 1.00 91.81 71 ARG A CA 1
ATOM 566 C C . ARG A 1 71 ? 3.986 -16.251 0.871 1.00 91.81 71 ARG A C 1
ATOM 568 O O . ARG A 1 71 ? 4.544 -16.674 1.883 1.00 91.81 71 ARG A O 1
ATOM 575 N N . PRO A 1 72 ? 2.648 -16.141 0.818 1.00 91.00 72 PRO A N 1
ATOM 576 C CA . PRO A 1 72 ? 1.793 -16.557 1.927 1.00 91.00 72 PRO A CA 1
ATOM 577 C C . PRO A 1 72 ? 2.073 -17.983 2.420 1.00 91.00 72 PRO A C 1
ATOM 579 O O . PRO A 1 72 ? 2.064 -18.224 3.622 1.00 91.00 72 PRO A O 1
ATOM 582 N N . SER A 1 73 ? 2.357 -18.925 1.515 1.00 90.69 73 SER A N 1
ATOM 583 C CA . SER A 1 73 ? 2.670 -20.314 1.882 1.00 90.69 73 SER A CA 1
ATOM 584 C C . SER A 1 73 ? 4.013 -20.520 2.601 1.00 90.69 73 SER A C 1
ATOM 586 O O . SER A 1 73 ? 4.222 -21.586 3.183 1.00 90.69 73 SER A O 1
ATOM 588 N N . GLU A 1 74 ? 4.909 -19.529 2.586 1.00 89.69 74 GLU A N 1
ATOM 589 C CA . GLU A 1 74 ? 6.195 -19.556 3.301 1.00 89.69 74 GLU A CA 1
ATOM 590 C C . GLU A 1 74 ? 6.048 -19.138 4.771 1.00 89.69 74 GLU A C 1
ATOM 592 O O . GLU A 1 74 ? 6.946 -19.373 5.581 1.00 89.69 74 GLU A O 1
ATOM 597 N N . VAL A 1 75 ? 4.895 -18.569 5.131 1.00 85.12 75 VAL A N 1
ATOM 598 C CA . VAL A 1 75 ? 4.601 -18.067 6.470 1.00 85.12 75 VAL A CA 1
ATOM 599 C C . VAL A 1 75 ? 3.750 -19.072 7.244 1.00 85.12 75 VAL A C 1
ATOM 601 O O . VAL A 1 75 ? 2.638 -19.428 6.852 1.00 85.12 75 VAL A O 1
ATOM 604 N N . ASP A 1 76 ? 4.239 -19.488 8.411 1.00 82.31 76 ASP A N 1
ATOM 605 C CA . ASP A 1 76 ? 3.448 -20.275 9.357 1.00 82.31 76 ASP A CA 1
ATOM 606 C C . ASP A 1 76 ? 2.596 -19.362 10.252 1.00 82.31 76 ASP A C 1
ATOM 608 O O . ASP A 1 76 ? 2.948 -19.041 11.387 1.00 82.31 76 ASP A O 1
ATOM 612 N N . PHE A 1 77 ? 1.441 -18.943 9.731 1.00 77.75 77 PHE A N 1
ATOM 613 C CA . PHE A 1 77 ? 0.493 -18.102 10.472 1.00 77.75 77 PHE A CA 1
ATOM 614 C C . PHE A 1 77 ? -0.054 -18.778 11.738 1.00 77.75 77 PHE A C 1
ATOM 616 O O . PHE A 1 77 ? -0.454 -18.090 12.679 1.00 77.75 77 PHE A O 1
ATOM 623 N N . GLN A 1 78 ? -0.106 -20.116 11.776 1.00 69.94 78 GLN A N 1
ATOM 624 C CA . GLN A 1 78 ? -0.717 -20.837 12.890 1.00 69.94 78 GLN A CA 1
ATOM 625 C C . GLN A 1 78 ? 0.179 -20.804 14.132 1.00 69.94 78 GLN A C 1
ATOM 627 O O . GLN A 1 78 ? -0.311 -20.500 15.221 1.00 69.94 78 GLN A O 1
ATOM 632 N N . SER A 1 79 ? 1.478 -21.077 13.981 1.00 66.44 79 SER A N 1
ATOM 633 C CA . SER A 1 79 ? 2.401 -21.058 15.124 1.00 66.44 79 SER A CA 1
ATOM 634 C C . SER A 1 79 ? 2.621 -19.658 15.696 1.00 66.44 79 SER A C 1
ATOM 636 O O . SER A 1 79 ? 2.846 -19.533 16.899 1.00 66.44 79 SER A O 1
ATOM 638 N N . GLN A 1 80 ? 2.498 -18.600 14.888 1.00 62.66 80 GLN A N 1
ATOM 639 C CA . GLN A 1 80 ? 2.604 -17.229 15.392 1.00 62.66 80 GLN A CA 1
ATOM 640 C C . GLN A 1 80 ? 1.395 -16.834 16.256 1.00 62.66 80 GLN A C 1
ATOM 642 O O . GLN A 1 80 ? 1.567 -16.293 17.343 1.00 62.66 80 GLN A O 1
ATOM 647 N N . LEU A 1 81 ? 0.175 -17.214 15.867 1.00 58.47 81 LEU A N 1
ATOM 648 C CA . LEU A 1 81 ? -1.049 -16.846 16.595 1.00 58.47 81 LEU A CA 1
ATOM 649 C C . LEU A 1 81 ? -1.341 -17.679 17.847 1.00 58.47 81 LEU A C 1
ATOM 651 O O . LEU A 1 81 ? -2.096 -17.232 18.711 1.00 58.47 81 LEU A O 1
ATOM 655 N N . GLU A 1 82 ? -0.800 -18.895 17.947 1.00 56.62 82 GLU A N 1
ATOM 656 C CA . GLU A 1 82 ? -0.877 -19.698 19.176 1.00 56.62 82 GLU A CA 1
ATOM 657 C C . GLU A 1 82 ? -0.040 -19.085 20.316 1.00 56.62 82 GLU A C 1
ATOM 659 O O . GLU A 1 82 ? -0.335 -19.342 21.484 1.00 56.62 82 GLU A O 1
ATOM 664 N N . ASN A 1 83 ? 0.941 -18.234 19.987 1.00 48.19 83 ASN A N 1
ATOM 665 C CA . ASN A 1 83 ? 1.742 -17.474 20.952 1.00 48.19 83 ASN A CA 1
ATOM 666 C C . ASN A 1 83 ? 1.151 -16.086 21.264 1.00 48.19 83 ASN A C 1
ATOM 668 O O . ASN A 1 83 ? 1.358 -15.569 22.361 1.00 48.19 83 ASN A O 1
ATOM 672 N N . SER A 1 84 ? 0.371 -15.512 20.345 1.00 47.56 84 SER A N 1
ATOM 673 C CA . SER A 1 84 ? -0.311 -14.228 20.532 1.00 47.56 84 SER A CA 1
ATOM 674 C C . SER A 1 84 ? -1.638 -14.420 21.275 1.00 47.56 84 SER A C 1
ATOM 676 O O . SER A 1 84 ? -2.716 -14.540 20.678 1.00 47.56 84 SER A O 1
ATOM 678 N N . GLU A 1 85 ? -1.603 -14.451 22.611 1.00 47.69 85 GLU A N 1
ATOM 679 C CA . GLU A 1 85 ? -2.828 -14.195 23.373 1.00 47.69 85 GLU A CA 1
ATOM 680 C C . GLU A 1 85 ? -3.393 -12.824 22.956 1.00 47.69 85 GLU A C 1
ATOM 682 O O . GLU A 1 85 ? -2.647 -11.885 22.685 1.00 47.69 85 GLU A O 1
ATOM 687 N N . VAL A 1 86 ? -4.725 -12.681 22.949 1.00 45.88 86 VAL A N 1
ATOM 688 C CA . VAL A 1 86 ? -5.463 -11.430 22.632 1.00 45.88 86 VAL A CA 1
ATOM 689 C C . VAL A 1 86 ? -4.980 -10.221 23.468 1.00 45.88 86 VAL A C 1
ATOM 691 O O . VAL A 1 86 ? -5.348 -9.082 23.204 1.00 45.88 86 VAL A O 1
ATOM 694 N N . THR A 1 87 ? -4.152 -10.473 24.479 1.00 40.25 87 THR A N 1
ATOM 695 C CA . THR A 1 87 ? -3.626 -9.553 25.482 1.00 40.25 87 THR A CA 1
ATOM 696 C C . THR A 1 87 ? -2.142 -9.197 25.355 1.00 40.25 87 THR A C 1
ATOM 698 O O . THR A 1 87 ? -1.707 -8.348 26.124 1.00 40.25 87 THR A O 1
ATOM 701 N N . ALA A 1 88 ? -1.371 -9.778 24.429 1.00 45.28 88 ALA A N 1
ATOM 702 C CA . ALA A 1 88 ? 0.070 -9.520 24.338 1.00 45.28 88 ALA A CA 1
ATOM 703 C C . ALA A 1 88 ? 0.520 -9.314 22.885 1.00 45.28 88 ALA A C 1
ATOM 705 O O . ALA A 1 88 ? 1.219 -10.143 22.311 1.00 45.28 88 ALA A O 1
ATOM 706 N N . TRP A 1 89 ? 0.122 -8.192 22.280 1.00 56.47 89 TRP A N 1
ATOM 707 C CA . TRP A 1 89 ? 0.859 -7.640 21.137 1.00 56.47 89 TRP A CA 1
ATOM 708 C C . TRP A 1 89 ? 2.117 -6.982 21.730 1.00 56.47 89 TRP A C 1
ATOM 710 O O . TRP A 1 89 ? 2.178 -5.768 21.884 1.00 56.47 89 TRP A O 1
ATOM 720 N N . GLU A 1 90 ? 3.049 -7.801 22.228 1.00 44.97 90 GLU A N 1
ATOM 721 C CA . GLU A 1 90 ? 4.229 -7.353 22.988 1.00 44.97 90 GLU A CA 1
ATOM 722 C C . GLU A 1 90 ? 5.445 -7.029 22.095 1.00 44.97 90 GLU A C 1
ATOM 724 O O . GLU A 1 90 ? 6.530 -6.777 22.612 1.00 44.97 90 GLU A O 1
ATOM 729 N N . GLU A 1 91 ? 5.294 -6.965 20.767 1.00 49.97 91 GLU A N 1
ATOM 730 C CA . GLU A 1 91 ? 6.425 -6.758 19.851 1.00 49.97 91 GLU A CA 1
ATOM 731 C C . GLU A 1 91 ? 6.222 -5.562 18.895 1.00 49.97 91 GLU A C 1
ATOM 733 O O . GLU A 1 91 ? 5.411 -5.596 17.982 1.00 49.97 91 GLU A O 1
ATOM 738 N N . CYS A 1 92 ? 6.996 -4.495 19.129 1.00 52.44 92 CYS A N 1
ATOM 739 C CA . CYS A 1 92 ? 7.670 -3.628 18.145 1.00 52.44 92 CYS A CA 1
ATOM 740 C C . CYS A 1 92 ? 6.950 -3.241 16.824 1.00 52.44 92 CYS A C 1
ATOM 742 O O . CYS A 1 92 ? 7.556 -3.324 15.750 1.00 52.44 92 CYS A O 1
ATOM 744 N N . PHE A 1 93 ? 5.713 -2.742 16.879 1.00 61.06 93 PHE A N 1
ATOM 745 C CA . PHE A 1 93 ? 5.094 -2.035 15.744 1.00 61.06 93 PHE A CA 1
ATOM 746 C C . PHE A 1 93 ? 5.551 -0.574 15.681 1.00 61.06 93 PHE A C 1
ATOM 748 O O . PHE A 1 93 ? 5.718 0.063 16.720 1.00 61.06 93 PHE A O 1
ATOM 755 N N . ALA A 1 94 ? 5.760 -0.064 14.465 1.00 61.62 94 ALA A N 1
ATOM 756 C CA . ALA A 1 94 ? 6.206 1.311 14.227 1.00 61.62 94 ALA A CA 1
ATOM 757 C C . ALA A 1 94 ? 5.040 2.293 14.211 1.00 61.62 94 ALA A C 1
ATOM 759 O O . ALA A 1 94 ? 5.130 3.389 14.751 1.00 61.62 94 ALA A O 1
ATOM 760 N N . GLU A 1 95 ? 3.950 1.877 13.568 1.00 75.50 95 GLU A N 1
ATOM 761 C CA . GLU A 1 95 ? 2.872 2.766 13.168 1.00 75.50 95 GLU A CA 1
ATOM 762 C C . GLU A 1 95 ? 1.554 1.991 13.083 1.00 75.50 95 GLU A C 1
ATOM 764 O O . GLU A 1 95 ? 1.515 0.821 12.671 1.00 75.50 95 GLU A O 1
ATOM 769 N N . ALA A 1 96 ? 0.465 2.650 13.476 1.00 82.50 96 ALA A N 1
ATOM 770 C CA . ALA A 1 96 ? -0.890 2.165 13.296 1.00 82.50 96 ALA A CA 1
ATOM 771 C C . ALA A 1 96 ? -1.648 3.031 12.285 1.00 82.50 96 ALA A C 1
ATOM 773 O O . ALA A 1 96 ? -1.876 4.214 12.513 1.00 82.50 96 ALA A O 1
ATOM 774 N N . VAL A 1 97 ? -2.138 2.411 11.214 1.00 85.62 97 VAL A N 1
ATOM 775 C CA . VAL A 1 97 ? -2.914 3.090 10.172 1.00 85.62 97 VAL A CA 1
ATOM 776 C C . VAL A 1 97 ? -4.383 2.702 10.290 1.00 85.62 97 VAL A C 1
ATOM 778 O O . VAL A 1 97 ? -4.729 1.519 10.227 1.00 85.62 97 VAL A O 1
ATOM 781 N N . LEU A 1 98 ? -5.262 3.691 10.458 1.00 88.50 98 LEU A N 1
ATOM 782 C CA . LEU A 1 98 ? -6.711 3.490 10.478 1.00 88.50 98 LEU A CA 1
ATOM 783 C C . LEU A 1 98 ? -7.330 3.850 9.133 1.00 88.50 98 LEU A C 1
ATOM 785 O O . LEU A 1 98 ? -7.222 4.974 8.656 1.00 88.50 98 LEU A O 1
ATOM 789 N N . TYR A 1 99 ? -8.101 2.911 8.611 1.00 90.19 99 TYR A N 1
ATOM 790 C CA . TYR A 1 99 ? -8.906 3.058 7.417 1.00 90.19 99 TYR A CA 1
ATOM 791 C C . TYR A 1 99 ? -10.387 3.031 7.784 1.00 90.19 99 TYR A C 1
ATOM 793 O O . TYR A 1 99 ? -10.820 2.165 8.548 1.00 90.19 99 TYR A O 1
ATOM 801 N N . LEU A 1 100 ? -11.164 3.958 7.225 1.00 90.88 100 LEU A N 1
ATOM 802 C CA . LEU A 1 100 ? -12.615 4.044 7.400 1.00 90.88 100 LEU A CA 1
ATOM 803 C C . LEU A 1 100 ? -13.293 3.953 6.038 1.00 90.88 100 LEU A C 1
ATOM 805 O O . LEU A 1 100 ? -12.964 4.738 5.157 1.00 90.88 100 LEU A O 1
ATOM 809 N N . ASP A 1 101 ? -14.206 2.994 5.875 1.00 90.81 101 ASP A N 1
ATOM 810 C CA . ASP A 1 101 ? -14.945 2.727 4.630 1.00 90.81 101 ASP A CA 1
ATOM 811 C C . ASP A 1 101 ? -14.049 2.700 3.369 1.00 90.81 101 ASP A C 1
ATOM 813 O O . ASP A 1 101 ? -14.464 3.068 2.273 1.00 90.81 101 ASP A O 1
ATOM 817 N N . SER A 1 102 ? -12.803 2.254 3.544 1.00 90.38 102 SER A N 1
ATOM 818 C CA . SER A 1 102 ? -11.754 2.237 2.523 1.00 90.38 102 SER A CA 1
ATOM 819 C C . SER A 1 102 ? -11.842 0.984 1.659 1.00 90.38 102 SER A C 1
ATOM 821 O O . SER A 1 102 ? -11.883 -0.142 2.168 1.00 90.38 102 SER A O 1
ATOM 823 N N . GLN A 1 103 ? -11.797 1.178 0.344 1.00 91.31 103 GLN A N 1
ATOM 824 C CA . GLN A 1 103 ? -11.694 0.106 -0.641 1.00 91.31 103 GLN A CA 1
ATOM 825 C C . GLN A 1 103 ? -10.333 -0.586 -0.574 1.00 91.31 103 GLN A C 1
ATOM 827 O O . GLN A 1 103 ? -10.268 -1.809 -0.702 1.00 91.31 103 GLN A O 1
ATOM 832 N N . VAL A 1 104 ? -9.261 0.175 -0.320 1.00 89.12 104 VAL A N 1
ATOM 833 C CA . VAL A 1 104 ? -7.907 -0.362 -0.097 1.00 89.12 104 VAL A CA 1
ATOM 834 C C . VAL A 1 104 ? -7.943 -1.365 1.058 1.00 89.12 104 VAL A C 1
ATOM 836 O O . VAL A 1 104 ? -7.593 -2.537 0.905 1.00 89.12 104 VAL A O 1
ATOM 839 N N . ALA A 1 105 ? -8.436 -0.936 2.216 1.00 89.06 105 ALA A N 1
ATOM 840 C CA . ALA A 1 105 ? -8.455 -1.785 3.395 1.00 89.06 105 ALA A CA 1
ATOM 841 C C . ALA A 1 105 ? -9.427 -2.966 3.253 1.00 89.06 105 ALA A C 1
ATOM 843 O O . ALA A 1 105 ? -9.119 -4.074 3.696 1.00 89.06 105 ALA A O 1
ATOM 844 N N . GLN A 1 106 ? -10.570 -2.763 2.591 1.00 91.62 106 GLN A N 1
ATOM 845 C CA . GLN A 1 106 ? -11.513 -3.838 2.290 1.00 91.62 106 GLN A CA 1
ATOM 846 C C . GLN A 1 106 ? -10.880 -4.913 1.396 1.00 91.62 106 GLN A C 1
ATOM 848 O O . GLN A 1 106 ? -11.053 -6.102 1.662 1.00 91.62 106 GLN A O 1
ATOM 853 N N . LEU A 1 107 ? -10.097 -4.517 0.387 1.00 92.12 107 LEU A N 1
ATOM 854 C CA . LEU A 1 107 ? -9.378 -5.459 -0.467 1.00 92.12 107 LEU A CA 1
ATOM 855 C C . LEU A 1 107 ? -8.321 -6.247 0.319 1.00 92.12 107 LEU A C 1
ATOM 857 O O . LEU A 1 107 ? -8.205 -7.458 0.142 1.00 92.12 107 LEU A O 1
ATOM 861 N N . GLU A 1 108 ? -7.584 -5.598 1.224 1.00 90.88 108 GLU A N 1
ATOM 862 C CA . GLU A 1 108 ? -6.632 -6.287 2.113 1.00 90.88 108 GLU A CA 1
ATOM 863 C C . GLU A 1 108 ? -7.328 -7.285 3.029 1.00 90.88 108 GLU A C 1
ATOM 865 O O . GLU A 1 108 ? -6.849 -8.407 3.199 1.00 90.88 108 GLU A O 1
ATOM 870 N N . TRP A 1 109 ? -8.481 -6.910 3.585 1.00 93.38 109 TRP A N 1
ATOM 871 C CA . TRP A 1 109 ? -9.312 -7.836 4.334 1.00 93.38 109 TRP A CA 1
ATOM 872 C C . TRP A 1 109 ? -9.720 -9.022 3.457 1.00 93.38 109 TRP A C 1
ATOM 874 O O . TRP A 1 109 ? -9.472 -10.163 3.844 1.00 93.38 109 TRP A O 1
ATOM 884 N N . ASP A 1 110 ? -10.269 -8.781 2.264 1.00 92.44 110 ASP A N 1
ATOM 885 C CA . ASP A 1 110 ? -10.763 -9.812 1.342 1.00 92.44 110 ASP A CA 1
ATOM 886 C C . ASP A 1 110 ? -9.664 -10.709 0.767 1.00 92.44 110 ASP A C 1
ATOM 888 O O . ASP A 1 110 ? -9.948 -11.855 0.398 1.00 92.44 110 ASP A O 1
ATOM 892 N N . LEU A 1 111 ? -8.411 -10.254 0.796 1.00 91.44 111 LEU A N 1
ATOM 893 C CA . LEU A 1 111 ? -7.228 -10.983 0.336 1.00 91.44 111 LEU A CA 1
ATOM 894 C C . LEU A 1 111 ? -6.262 -11.358 1.468 1.00 91.44 111 LEU A C 1
ATOM 896 O O . LEU A 1 111 ? -5.136 -11.797 1.204 1.00 91.44 111 LEU A O 1
ATOM 900 N N . ALA A 1 112 ? -6.692 -11.217 2.725 1.00 91.00 112 ALA A N 1
ATOM 901 C CA . ALA A 1 112 ? -5.885 -11.599 3.873 1.00 91.00 112 ALA A CA 1
ATOM 902 C C . ALA A 1 112 ? -5.595 -13.102 3.851 1.00 91.00 112 ALA A C 1
ATOM 904 O O . ALA A 1 112 ? -6.486 -13.913 3.573 1.00 91.00 112 ALA A O 1
ATOM 905 N N . CYS A 1 113 ? -4.356 -13.461 4.189 1.00 90.12 113 CYS A N 1
ATOM 906 C CA . CYS A 1 113 ? -3.870 -14.843 4.157 1.00 90.12 113 CYS A CA 1
ATOM 907 C C . CYS A 1 113 ? -4.443 -15.662 5.316 1.00 90.12 113 CYS A C 1
ATOM 909 O O . CYS A 1 113 ? -4.750 -16.845 5.172 1.00 90.12 113 CYS A O 1
ATOM 911 N N . HIS A 1 114 ? -4.638 -15.007 6.457 1.00 88.12 114 HIS A N 1
ATOM 912 C CA . HIS A 1 114 ? -5.254 -15.591 7.631 1.00 88.12 114 HIS A CA 1
ATOM 913 C C . HIS A 1 114 ? -6.302 -14.639 8.215 1.00 88.12 114 HIS A C 1
ATOM 915 O O . HIS A 1 114 ? -6.085 -13.430 8.286 1.00 88.12 114 HIS A O 1
ATOM 921 N N . ARG A 1 115 ? -7.437 -15.192 8.665 1.00 90.19 115 ARG A N 1
ATOM 922 C CA . ARG A 1 115 ? -8.521 -14.458 9.336 1.00 90.19 115 ARG A CA 1
ATOM 923 C C . ARG A 1 115 ? -9.023 -15.224 10.546 1.00 90.19 115 ARG A C 1
ATOM 925 O O . ARG A 1 115 ? -9.292 -16.422 10.473 1.00 90.19 115 ARG A O 1
ATOM 932 N N . LYS A 1 116 ? -9.242 -14.506 11.641 1.00 88.19 116 LYS A N 1
ATOM 933 C CA . LYS A 1 116 ? -9.798 -15.029 12.885 1.00 88.19 116 LYS A CA 1
ATOM 934 C C . LYS A 1 116 ? -10.956 -14.160 13.334 1.00 88.19 116 LYS A C 1
ATOM 936 O O . LYS A 1 116 ? -10.764 -13.061 13.848 1.00 88.19 116 LYS A O 1
ATOM 941 N N . TRP A 1 117 ? -12.164 -14.688 13.183 1.00 90.38 117 TRP A N 1
ATOM 942 C CA . TRP A 1 117 ? -13.358 -14.070 13.741 1.00 90.38 117 TRP A CA 1
ATOM 943 C C . TRP A 1 117 ? -13.340 -14.151 15.267 1.00 90.38 117 TRP A C 1
ATOM 945 O O . TRP A 1 117 ? -13.202 -15.229 15.845 1.00 90.38 117 TRP A O 1
ATOM 955 N N . ILE A 1 118 ? -13.507 -13.001 15.911 1.00 89.75 118 ILE A N 1
ATOM 956 C CA . ILE A 1 118 ? -13.693 -12.882 17.362 1.00 89.75 118 ILE A CA 1
ATOM 957 C C . ILE A 1 118 ? -15.174 -12.753 17.687 1.00 89.75 118 ILE A C 1
ATOM 959 O O . ILE A 1 118 ? -15.658 -13.318 18.668 1.00 89.75 118 ILE A O 1
ATOM 963 N N . TYR A 1 119 ? -15.901 -12.021 16.848 1.00 91.12 119 TYR A N 1
ATOM 964 C CA . TYR A 1 119 ? -17.334 -11.847 16.974 1.00 91.12 119 TYR A CA 1
ATOM 965 C C . TYR A 1 119 ? -17.964 -11.641 15.599 1.00 91.12 119 TYR A C 1
ATOM 967 O O . TYR A 1 119 ? -17.465 -10.861 14.792 1.00 91.12 119 TYR A O 1
ATOM 975 N N . GLN A 1 120 ? -19.071 -12.335 15.351 1.00 92.75 120 GLN A N 1
ATOM 976 C CA . GLN A 1 120 ? -19.874 -12.190 14.144 1.00 92.75 120 GLN A CA 1
ATOM 977 C C . GLN A 1 120 ? -21.344 -12.259 14.556 1.00 92.75 120 GLN A C 1
ATOM 979 O O . GLN A 1 120 ? -21.826 -13.299 15.003 1.00 92.75 120 GLN A O 1
ATOM 984 N N . GLY A 1 121 ? -22.028 -11.121 14.497 1.00 85.81 121 GLY A N 1
ATOM 985 C CA . GLY A 1 121 ? -23.460 -11.037 14.743 1.00 85.81 121 GLY A CA 1
ATOM 986 C C . GLY A 1 121 ? -24.261 -11.646 13.593 1.00 85.81 121 GLY A C 1
ATOM 987 O O . GLY A 1 121 ? -23.829 -11.613 12.443 1.00 85.81 121 GLY A O 1
ATOM 988 N N . ASP A 1 122 ? -25.447 -12.164 13.909 1.00 79.94 122 ASP A N 1
ATOM 989 C CA . ASP A 1 122 ? -26.345 -12.784 12.924 1.00 79.94 122 ASP A CA 1
ATOM 990 C C . ASP A 1 122 ? -26.945 -11.769 11.928 1.00 79.94 122 ASP A C 1
ATOM 992 O O . ASP A 1 122 ? -27.303 -12.135 10.811 1.00 79.94 122 ASP A O 1
ATOM 996 N N . ASP A 1 123 ? -27.019 -10.491 12.318 1.00 73.44 123 ASP A N 1
ATOM 997 C CA . ASP A 1 123 ? -27.576 -9.396 11.522 1.00 73.44 123 ASP A CA 1
ATOM 998 C C . ASP A 1 123 ? -26.508 -8.323 11.263 1.00 73.44 123 ASP A C 1
ATOM 1000 O O . ASP A 1 123 ? -25.913 -7.784 12.199 1.00 73.44 123 ASP A O 1
ATOM 1004 N N . THR A 1 124 ? -26.300 -7.981 9.988 1.00 71.69 124 THR A N 1
ATOM 1005 C CA . THR A 1 124 ? -25.473 -6.840 9.556 1.00 71.69 124 THR A CA 1
ATOM 1006 C C . THR A 1 124 ? -26.423 -5.757 9.035 1.00 71.69 124 THR A C 1
ATOM 1008 O O . THR A 1 124 ? -26.905 -5.869 7.903 1.00 71.69 124 THR A O 1
ATOM 1011 N N . PRO A 1 125 ? -26.825 -4.778 9.868 1.00 75.12 125 PRO A N 1
ATOM 1012 C CA . PRO A 1 125 ? -27.731 -3.723 9.434 1.00 75.12 125 PRO A CA 1
ATOM 1013 C C . PRO A 1 125 ? -27.129 -2.918 8.269 1.00 75.12 125 PRO A C 1
ATOM 1015 O O . PRO A 1 125 ? -25.910 -2.832 8.134 1.00 75.12 125 PRO A O 1
ATOM 1018 N N . PRO A 1 126 ? -27.966 -2.321 7.404 1.00 70.56 126 PRO A N 1
ATOM 1019 C CA . PRO A 1 126 ? -27.475 -1.448 6.344 1.00 70.56 126 PRO A CA 1
ATOM 1020 C C . PRO A 1 126 ? -26.812 -0.193 6.941 1.00 70.56 126 PRO A C 1
ATOM 1022 O O . PRO A 1 126 ? -27.301 0.335 7.940 1.00 70.56 126 PRO A O 1
ATOM 1025 N N . ASN A 1 127 ? -25.767 0.316 6.278 1.00 76.88 127 ASN A N 1
ATOM 1026 C CA . ASN A 1 127 ? -25.025 1.544 6.624 1.00 76.88 127 ASN A CA 1
ATOM 1027 C C . ASN A 1 127 ? -24.151 1.458 7.884 1.00 76.88 127 ASN A C 1
ATOM 1029 O O . ASN A 1 127 ? -24.103 2.400 8.674 1.00 76.88 127 ASN A O 1
ATOM 1033 N N . GLN A 1 128 ? -23.477 0.332 8.085 1.00 86.38 128 GLN A N 1
ATOM 1034 C CA . GLN A 1 128 ? -22.450 0.236 9.116 1.00 86.38 128 GLN A CA 1
ATOM 1035 C C . GLN A 1 128 ? -21.130 0.819 8.642 1.00 86.38 128 GLN A C 1
ATOM 1037 O O . GLN A 1 128 ? -20.778 0.669 7.475 1.00 86.38 128 GLN A O 1
ATOM 1042 N N . LEU A 1 129 ? -20.418 1.430 9.583 1.00 90.81 129 LEU A N 1
ATOM 1043 C CA . LEU A 1 129 ? -19.059 1.904 9.395 1.00 90.81 129 LEU A CA 1
ATOM 1044 C C . LEU A 1 129 ? -18.113 0.704 9.426 1.00 90.81 129 LEU A C 1
ATOM 1046 O O . LEU A 1 129 ? -18.077 -0.038 10.420 1.00 90.81 129 LEU A O 1
ATOM 1050 N N . CYS A 1 130 ? -17.345 0.545 8.354 1.00 92.56 130 CYS A N 1
ATOM 1051 C CA . CYS A 1 130 ? -16.231 -0.383 8.283 1.00 92.56 130 CYS A CA 1
ATOM 1052 C C . CYS A 1 130 ? -14.961 0.339 8.724 1.00 92.56 130 CYS A C 1
ATOM 1054 O O . CYS A 1 130 ? -14.583 1.359 8.154 1.00 92.56 130 CYS A O 1
ATOM 1056 N N . ALA A 1 131 ? -14.292 -0.195 9.738 1.00 93.31 131 ALA A N 1
ATOM 1057 C CA . ALA A 1 131 ? -13.024 0.323 10.211 1.00 93.31 131 ALA A CA 1
ATOM 1058 C C . ALA A 1 131 ? -11.978 -0.784 10.237 1.00 93.31 131 ALA A C 1
ATOM 1060 O O . ALA A 1 131 ? -12.217 -1.871 10.771 1.00 93.31 131 ALA A O 1
ATOM 1061 N N . ILE A 1 132 ? -10.809 -0.491 9.679 1.00 92.94 132 ILE A N 1
ATOM 1062 C CA . ILE A 1 132 ? -9.673 -1.402 9.657 1.00 92.94 132 ILE A CA 1
ATOM 1063 C C . ILE A 1 132 ? -8.471 -0.687 10.250 1.00 92.94 132 ILE A C 1
ATOM 1065 O O . ILE A 1 132 ? -8.071 0.363 9.762 1.00 92.94 132 ILE A O 1
ATOM 1069 N N . ILE A 1 133 ? -7.891 -1.262 11.298 1.00 90.31 133 ILE A N 1
ATOM 1070 C CA . ILE A 1 133 ? -6.638 -0.779 11.883 1.00 90.31 133 ILE A CA 1
ATOM 1071 C C . ILE A 1 133 ? -5.545 -1.740 11.451 1.00 90.31 133 ILE A C 1
ATOM 1073 O O . ILE A 1 133 ? -5.599 -2.916 11.801 1.00 90.31 133 ILE A O 1
ATOM 1077 N N . THR A 1 134 ? -4.578 -1.246 10.695 1.00 88.31 134 THR A N 1
ATOM 1078 C CA . THR A 1 134 ? -3.392 -1.979 10.259 1.00 88.31 134 THR A CA 1
ATOM 1079 C C . THR A 1 134 ? -2.211 -1.582 11.122 1.00 88.31 134 THR A C 1
ATOM 1081 O O . THR A 1 134 ? -1.958 -0.392 11.275 1.00 88.31 134 THR A O 1
ATOM 1084 N N . LEU A 1 135 ? -1.462 -2.554 11.636 1.00 84.94 135 LEU A N 1
ATOM 1085 C CA . LEU A 1 135 ? -0.187 -2.292 12.288 1.00 84.94 135 LEU A CA 1
ATOM 1086 C C . LEU A 1 135 ? 0.963 -2.655 11.356 1.00 84.94 135 LEU A C 1
ATOM 1088 O O . LEU A 1 135 ? 1.020 -3.767 10.819 1.00 84.94 135 LEU A O 1
ATOM 1092 N N . LEU A 1 136 ? 1.868 -1.698 11.169 1.00 79.81 136 LEU A N 1
ATOM 1093 C CA . LEU A 1 136 ? 3.041 -1.854 10.325 1.00 79.81 136 LEU A CA 1
ATOM 1094 C C . LEU A 1 136 ? 4.256 -2.223 11.191 1.00 79.81 136 LEU A C 1
ATOM 1096 O O . LEU A 1 136 ? 4.515 -1.567 12.209 1.00 79.81 136 LEU A O 1
ATOM 1100 N N . PRO A 1 137 ? 4.998 -3.287 10.835 1.00 74.31 137 PRO A N 1
ATOM 1101 C CA . PRO A 1 137 ? 6.198 -3.656 11.570 1.00 74.31 137 PRO A CA 1
ATOM 1102 C C . PRO A 1 137 ? 7.309 -2.621 11.341 1.00 74.31 137 PRO A C 1
ATOM 1104 O O . PRO A 1 137 ? 7.437 -2.081 10.246 1.00 74.31 137 PRO A O 1
ATOM 1107 N N . LEU A 1 138 ? 8.167 -2.406 12.347 1.00 67.94 138 LEU A N 1
ATOM 1108 C CA . LEU A 1 138 ? 9.360 -1.545 12.224 1.00 67.94 138 LEU A CA 1
ATOM 1109 C C . LEU A 1 138 ? 10.331 -2.007 11.135 1.00 67.94 138 LEU A C 1
ATOM 1111 O O . LEU A 1 138 ? 11.025 -1.191 10.543 1.00 67.94 138 LEU A O 1
ATOM 1115 N N . ASN A 1 139 ? 10.386 -3.314 10.877 1.00 68.69 139 ASN A N 1
ATOM 1116 C CA . ASN A 1 139 ? 11.244 -3.899 9.856 1.00 68.69 139 ASN A CA 1
ATOM 1117 C C . ASN A 1 139 ? 10.418 -4.820 8.959 1.00 68.69 139 ASN A C 1
ATOM 1119 O O . ASN A 1 139 ? 9.783 -5.752 9.453 1.00 68.69 139 ASN A O 1
ATOM 1123 N N . PHE A 1 140 ? 10.498 -4.630 7.644 1.00 70.69 140 PHE A N 1
ATOM 1124 C CA . PHE A 1 140 ? 9.841 -5.464 6.627 1.00 70.69 140 PHE A CA 1
ATOM 1125 C C . PHE A 1 140 ? 10.695 -6.683 6.237 1.00 70.69 140 PHE A C 1
ATOM 1127 O O . PHE A 1 140 ? 10.918 -6.968 5.062 1.00 70.69 140 PHE A O 1
ATOM 1134 N N . SER A 1 141 ? 11.211 -7.392 7.242 1.00 71.94 141 SER A N 1
ATOM 1135 C CA . SER A 1 141 ? 11.967 -8.630 7.032 1.00 71.94 141 SER A CA 1
ATOM 1136 C C . SER A 1 141 ? 11.079 -9.755 6.486 1.00 71.94 141 SER A C 1
ATOM 1138 O O . SER A 1 141 ? 9.859 -9.712 6.643 1.00 71.94 141 SER A O 1
ATOM 1140 N N . ASP A 1 142 ? 11.686 -10.803 5.925 1.00 69.00 142 ASP A N 1
ATOM 1141 C CA . ASP A 1 142 ? 10.962 -11.938 5.324 1.00 69.00 142 ASP A CA 1
ATOM 1142 C C . ASP A 1 142 ? 10.025 -12.682 6.302 1.00 69.00 142 ASP A C 1
ATOM 1144 O O . ASP A 1 142 ? 9.118 -13.395 5.883 1.00 69.00 142 ASP A O 1
ATOM 1148 N N . GLY A 1 143 ? 10.230 -12.525 7.615 1.00 70.44 143 GLY A N 1
ATOM 1149 C CA . GLY A 1 143 ? 9.369 -13.099 8.655 1.00 70.44 143 GLY A CA 1
ATOM 1150 C C . GLY A 1 143 ? 8.322 -12.139 9.226 1.00 70.44 143 GLY A C 1
ATOM 1151 O O . GLY A 1 143 ? 7.539 -12.548 10.084 1.00 70.44 143 GLY A O 1
ATOM 1152 N N . SER A 1 144 ? 8.322 -10.876 8.800 1.00 78.25 144 SER A N 1
ATOM 1153 C CA . SER A 1 144 ? 7.469 -9.834 9.367 1.00 78.25 144 SER A CA 1
ATOM 1154 C C . SER A 1 144 ? 6.039 -9.933 8.844 1.00 78.25 144 SER A C 1
ATOM 1156 O O . SER A 1 144 ? 5.806 -10.115 7.645 1.00 78.25 144 SER A O 1
ATOM 1158 N N . LEU A 1 145 ? 5.068 -9.756 9.739 1.00 81.62 145 LEU A N 1
ATOM 1159 C CA . LEU A 1 145 ? 3.649 -9.764 9.402 1.00 81.62 145 LEU A CA 1
ATOM 1160 C C . LEU A 1 145 ? 3.057 -8.365 9.470 1.00 81.62 145 LEU A C 1
ATOM 1162 O O . LEU A 1 145 ? 3.383 -7.567 10.346 1.00 81.62 145 LEU A O 1
ATOM 1166 N N . LYS A 1 146 ? 2.136 -8.108 8.546 1.00 84.50 146 LYS A N 1
ATOM 1167 C CA . LYS A 1 146 ? 1.161 -7.033 8.655 1.00 84.50 146 LYS A CA 1
ATOM 1168 C C . LYS A 1 146 ? -0.043 -7.610 9.384 1.00 84.50 146 LYS A C 1
ATOM 1170 O O . LYS A 1 146 ? -0.721 -8.499 8.860 1.00 84.50 146 LYS A O 1
ATOM 1175 N N . GLU A 1 147 ? -0.283 -7.134 10.597 1.00 86.38 147 GLU A N 1
ATOM 1176 C CA . GLU A 1 147 ? -1.427 -7.541 11.409 1.00 86.38 147 GLU A CA 1
ATOM 1177 C C . GLU A 1 147 ? -2.491 -6.455 11.390 1.00 86.38 147 GLU A C 1
ATOM 1179 O O . GLU A 1 147 ? -2.201 -5.263 11.274 1.00 86.38 147 GLU A O 1
ATOM 1184 N N . SER A 1 148 ? -3.757 -6.851 11.428 1.00 89.94 148 SER A N 1
ATOM 1185 C CA . SER A 1 148 ? -4.849 -5.900 11.290 1.00 89.94 148 SER A CA 1
ATOM 1186 C C . SER A 1 148 ? -6.105 -6.329 12.037 1.00 89.94 148 SER A C 1
ATOM 1188 O O . SER A 1 148 ? -6.388 -7.517 12.219 1.00 89.94 148 SER A O 1
ATOM 1190 N N . VAL A 1 149 ? -6.880 -5.332 12.457 1.00 91.25 149 VAL A N 1
ATOM 1191 C CA . VAL A 1 149 ? -8.176 -5.488 13.118 1.00 91.25 149 VAL A CA 1
ATOM 1192 C C . VAL A 1 149 ? -9.260 -4.990 12.179 1.00 91.25 149 VAL A C 1
ATOM 1194 O O . VAL A 1 149 ? -9.243 -3.830 11.786 1.00 91.25 149 VAL A O 1
ATOM 1197 N N . PHE A 1 150 ? -10.213 -5.856 11.853 1.00 94.38 150 PHE A N 1
ATOM 1198 C CA . PHE A 1 150 ? -11.414 -5.533 11.092 1.00 94.38 150 PHE A CA 1
ATOM 1199 C C . PHE A 1 150 ? -12.598 -5.344 12.040 1.00 94.38 150 PHE A C 1
ATOM 1201 O O . PHE A 1 150 ? -12.873 -6.219 12.871 1.00 94.38 150 PHE A O 1
ATOM 1208 N N . VAL A 1 151 ? -13.315 -4.227 11.904 1.00 94.62 151 VAL A N 1
ATOM 1209 C CA . VAL A 1 151 ? -14.443 -3.863 12.764 1.00 94.62 151 VAL A CA 1
ATOM 1210 C C . VAL A 1 151 ? -15.599 -3.310 11.933 1.00 94.62 151 VAL A C 1
ATOM 1212 O O . VAL A 1 151 ? -15.450 -2.307 11.245 1.00 94.62 151 VAL A O 1
ATOM 1215 N N . MET A 1 152 ? -16.784 -3.904 12.082 1.00 95.00 152 MET A N 1
ATOM 1216 C CA . MET A 1 152 ? -18.049 -3.314 11.620 1.00 95.00 152 MET A CA 1
ATOM 1217 C C . MET A 1 152 ? -18.818 -2.771 12.817 1.00 95.00 152 MET A C 1
ATOM 1219 O O . MET A 1 152 ? -19.160 -3.532 13.731 1.00 95.00 152 MET A O 1
ATOM 1223 N N . CYS A 1 153 ? -19.113 -1.473 12.824 1.00 93.62 153 CYS A N 1
ATOM 1224 C CA . CYS A 1 153 ? -19.738 -0.794 13.961 1.00 93.62 153 CYS A CA 1
ATOM 1225 C C . CYS A 1 153 ? -20.703 0.318 13.528 1.00 93.62 153 CYS A C 1
ATOM 1227 O O . CYS A 1 153 ? -20.781 0.673 12.354 1.00 93.62 153 CYS A O 1
ATOM 1229 N N . ASP A 1 154 ? -21.449 0.872 14.485 1.00 91.75 154 ASP A N 1
ATOM 1230 C CA . ASP A 1 154 ? -22.357 1.993 14.208 1.00 91.75 154 ASP A CA 1
ATOM 1231 C C . ASP A 1 154 ? -21.621 3.341 14.231 1.00 91.75 154 ASP A C 1
ATOM 1233 O O . ASP A 1 154 ? -22.011 4.281 13.543 1.00 91.75 154 ASP A O 1
ATOM 1237 N N . SER A 1 155 ? -20.598 3.477 15.084 1.00 90.25 155 SER A N 1
ATOM 1238 C CA . SER A 1 155 ? -19.831 4.721 15.224 1.00 90.25 155 SER A CA 1
ATOM 1239 C C . SER A 1 155 ? -18.506 4.518 15.956 1.00 90.25 155 SER A C 1
ATOM 1241 O O . SER A 1 155 ? -18.360 3.584 16.750 1.00 90.25 155 SER A O 1
ATOM 1243 N N . ILE A 1 156 ? -17.581 5.457 15.738 1.00 90.88 156 ILE A N 1
ATOM 1244 C CA . ILE A 1 156 ? -16.320 5.587 16.473 1.00 90.88 156 ILE A CA 1
ATOM 1245 C C . ILE A 1 156 ? -16.380 6.845 17.339 1.00 90.88 156 ILE A C 1
ATOM 1247 O O . ILE A 1 156 ? -16.773 7.915 16.872 1.00 90.88 156 ILE A O 1
ATOM 1251 N N . GLN A 1 157 ? -15.984 6.721 18.603 1.00 90.12 157 GLN A N 1
ATOM 1252 C CA . GLN A 1 157 ? -15.853 7.836 19.534 1.00 90.12 157 GLN A CA 1
ATOM 1253 C C . GLN A 1 157 ? -14.385 7.979 19.952 1.00 90.12 157 GLN A C 1
ATOM 1255 O O . GLN A 1 157 ? -13.892 7.121 20.691 1.00 90.12 157 GLN A O 1
ATOM 1260 N N . PRO A 1 158 ? -13.686 9.037 19.507 1.00 87.69 158 PRO A N 1
ATOM 1261 C CA . PRO A 1 158 ? -12.348 9.342 19.987 1.00 87.69 158 PRO A CA 1
ATOM 1262 C C . PRO A 1 158 ? -12.412 9.930 21.401 1.00 87.69 158 PRO A C 1
ATOM 1264 O O . PRO A 1 158 ? -13.230 10.801 21.714 1.00 87.69 158 PRO A O 1
ATOM 1267 N N . MET A 1 159 ? -11.541 9.439 22.271 1.00 86.75 159 MET A N 1
ATOM 1268 C CA . MET A 1 159 ? -11.478 9.784 23.684 1.00 86.75 159 MET A CA 1
ATOM 1269 C C . MET A 1 159 ? -10.027 10.072 24.084 1.00 86.75 159 MET A C 1
ATOM 1271 O O . MET A 1 159 ? -9.097 9.458 23.573 1.00 86.75 159 MET A O 1
ATOM 1275 N N . SER A 1 160 ? -9.839 10.974 25.044 1.00 83.31 160 SER A N 1
ATOM 1276 C CA . SER A 1 160 ? -8.553 11.267 25.685 1.00 83.31 160 SER A CA 1
ATOM 1277 C C . SER A 1 160 ? -8.807 11.440 27.179 1.00 83.31 160 SER A C 1
ATOM 1279 O O . SER A 1 160 ? -9.723 12.168 27.569 1.00 83.31 160 SER A O 1
ATOM 1281 N N . GLU A 1 161 ? -8.063 10.727 28.027 1.00 80.31 161 GLU A N 1
ATOM 1282 C CA . GLU A 1 161 ? -8.247 10.741 29.495 1.00 80.31 161 GLU A CA 1
ATOM 1283 C C . GLU A 1 161 ? -9.688 10.436 29.955 1.00 80.31 161 GLU A C 1
ATOM 1285 O O . GLU A 1 161 ? -10.212 11.003 30.919 1.00 80.31 161 GLU A O 1
ATOM 1290 N N . GLY A 1 162 ? -10.383 9.565 29.220 1.00 81.06 162 GLY A N 1
ATOM 1291 C CA . GLY A 1 162 ? -11.774 9.211 29.508 1.00 81.06 162 GLY A CA 1
ATOM 1292 C C . GLY A 1 162 ? -12.803 10.301 29.180 1.00 81.06 162 GLY A C 1
ATOM 1293 O O . GLY A 1 162 ? -13.981 10.121 29.496 1.00 81.06 162 GLY A O 1
ATOM 1294 N N . LYS A 1 163 ? -12.403 11.397 28.523 1.00 84.38 163 LYS A N 1
ATOM 1295 C CA . LYS A 1 163 ? -13.298 12.446 28.011 1.00 84.38 163 LYS A CA 1
ATOM 1296 C C . LYS A 1 163 ? -13.366 12.396 26.479 1.00 84.38 163 LYS A C 1
ATOM 1298 O O . LYS A 1 163 ? -12.364 12.050 25.859 1.00 84.38 163 LYS A O 1
ATOM 1303 N N . PRO A 1 164 ? -14.509 12.743 25.860 1.00 85.12 164 PRO A N 1
ATOM 1304 C CA . PRO A 1 164 ? -14.598 12.855 24.407 1.00 85.12 164 PRO A CA 1
ATOM 1305 C C . PRO A 1 164 ? -13.587 13.862 23.864 1.00 85.12 164 PRO A C 1
ATOM 1307 O O . PRO A 1 164 ? -13.467 14.971 24.392 1.00 85.12 164 PRO A O 1
ATOM 1310 N N . LEU A 1 165 ? -12.882 13.469 22.810 1.00 79.00 165 LEU A N 1
ATOM 1311 C CA . LEU A 1 165 ? -11.947 14.315 22.084 1.00 79.00 165 LEU A CA 1
ATOM 1312 C C . LEU A 1 165 ? -12.678 14.916 20.881 1.00 79.00 165 LEU A C 1
ATOM 1314 O O . LEU A 1 165 ? -13.190 14.186 20.036 1.00 79.00 165 LEU A O 1
ATOM 1318 N N . SER A 1 166 ? -12.781 16.244 20.812 1.00 80.19 166 SER A N 1
ATOM 1319 C CA . SER A 1 166 ? -13.363 16.889 19.634 1.00 80.19 166 SER A CA 1
ATOM 1320 C C . SER A 1 166 ? -12.361 16.898 18.482 1.00 80.19 166 SER A C 1
ATOM 1322 O O . SER A 1 166 ? -11.181 17.185 18.676 1.00 80.19 166 SER A O 1
ATOM 1324 N N . LEU A 1 167 ? -12.847 16.624 17.272 1.00 76.25 167 LEU A N 1
ATOM 1325 C CA . LEU A 1 167 ? -12.018 16.571 16.065 1.00 76.25 167 LEU A CA 1
ATOM 1326 C C . LEU A 1 167 ? -11.471 17.948 15.677 1.00 76.25 167 LEU A C 1
ATOM 1328 O O . LEU A 1 167 ? -10.347 18.047 15.210 1.00 76.25 167 LEU A O 1
ATOM 1332 N N . GLU A 1 168 ? -12.211 19.021 15.962 1.00 77.38 168 GLU A N 1
ATOM 1333 C CA . GLU A 1 168 ? -11.715 20.397 15.829 1.00 77.38 168 GLU A CA 1
ATOM 1334 C C . GLU A 1 168 ? -10.467 20.631 16.691 1.00 77.38 168 GLU A C 1
ATOM 1336 O O . GLU A 1 168 ? -9.441 21.080 16.189 1.00 77.38 168 GLU A O 1
ATOM 1341 N N . ARG A 1 169 ? -10.526 20.252 17.977 1.00 74.62 169 ARG A N 1
ATOM 1342 C CA . ARG A 1 169 ? -9.383 20.382 18.889 1.00 74.62 169 ARG A CA 1
ATOM 1343 C C . ARG A 1 169 ? -8.211 19.533 18.416 1.00 74.62 169 ARG A C 1
ATOM 1345 O O . ARG A 1 169 ? -7.076 19.983 18.517 1.00 74.62 169 ARG A O 1
ATOM 1352 N N . TRP A 1 170 ? -8.490 18.335 17.906 1.00 73.44 170 TRP A N 1
ATOM 1353 C CA . TRP A 1 170 ? -7.456 17.485 17.340 1.00 73.44 170 TRP A CA 1
ATOM 1354 C C . TRP A 1 170 ? -6.751 18.137 16.155 1.00 73.44 170 TRP A C 1
ATOM 1356 O O . TRP A 1 170 ? -5.532 18.257 16.172 1.00 73.44 170 TRP A O 1
ATOM 1366 N N . ARG A 1 171 ? -7.510 18.591 15.152 1.00 75.19 171 ARG A N 1
ATOM 1367 C CA . ARG A 1 171 ? -6.944 19.218 13.952 1.00 75.19 171 ARG A CA 1
ATOM 1368 C C . ARG A 1 171 ? -6.058 20.403 14.324 1.00 75.19 171 ARG A C 1
ATOM 1370 O O . ARG A 1 171 ? -4.976 20.529 13.772 1.00 75.19 171 ARG A O 1
ATOM 1377 N N . SER A 1 172 ? -6.461 21.212 15.307 1.00 74.25 172 SER A N 1
ATOM 1378 C CA . SER A 1 172 ? -5.619 22.303 15.810 1.00 74.25 172 SER A CA 1
ATOM 1379 C C . SER A 1 172 ? -4.328 21.821 16.487 1.00 74.25 172 SER A C 1
ATOM 1381 O O . SER A 1 172 ? -3.295 22.457 16.317 1.00 74.25 172 SER A O 1
ATOM 1383 N N . GLN A 1 173 ? -4.358 20.715 17.242 1.00 72.50 173 GLN A N 1
ATOM 1384 C CA . GLN A 1 173 ? -3.151 20.123 17.844 1.00 72.50 173 GLN A CA 1
ATOM 1385 C C . GLN A 1 173 ? -2.207 19.546 16.784 1.00 72.50 173 GLN A C 1
ATOM 1387 O O . GLN A 1 173 ? -1.001 19.750 16.874 1.00 72.50 173 GLN A O 1
ATOM 1392 N N . TYR A 1 174 ? -2.757 18.862 15.778 1.00 72.88 174 TYR A N 1
ATOM 1393 C CA . TYR A 1 174 ? -1.993 18.316 14.660 1.00 72.88 174 TYR A CA 1
ATOM 1394 C C . TYR A 1 174 ? -1.347 19.425 13.819 1.00 72.88 174 TYR A C 1
ATOM 1396 O O . TYR A 1 174 ? -0.157 19.371 13.539 1.00 72.88 174 TYR A O 1
ATOM 1404 N N . GLN A 1 175 ? -2.101 20.479 13.489 1.00 74.25 175 GLN A N 1
ATOM 1405 C CA . GLN A 1 175 ? -1.576 21.648 12.775 1.00 74.25 175 GLN A CA 1
ATOM 1406 C C . GLN A 1 175 ? -0.447 22.328 13.551 1.00 74.25 175 GLN A C 1
ATOM 1408 O O . GLN A 1 175 ? 0.604 22.573 12.976 1.00 74.25 175 GLN A O 1
ATOM 1413 N N . ALA A 1 176 ? -0.619 22.554 14.857 1.00 71.06 176 ALA A N 1
ATOM 1414 C CA . ALA A 1 176 ? 0.431 23.139 15.690 1.00 71.06 176 ALA A CA 1
ATOM 1415 C C . ALA A 1 176 ? 1.682 22.245 15.782 1.00 71.06 176 ALA A C 1
ATOM 1417 O O . ALA A 1 176 ? 2.801 22.750 15.847 1.00 71.06 176 ALA A O 1
ATOM 1418 N N . TRP A 1 177 ? 1.512 20.917 15.788 1.00 70.25 177 TRP A N 1
ATOM 1419 C CA . TRP A 1 177 ? 2.635 19.983 15.715 1.00 70.25 177 TRP A CA 1
ATOM 1420 C C . TRP A 1 177 ? 3.365 20.087 14.374 1.00 70.25 177 TRP A C 1
ATOM 1422 O O . TRP A 1 177 ? 4.585 20.207 14.382 1.00 70.25 177 TRP A O 1
ATOM 1432 N N . TRP A 1 178 ? 2.633 20.105 13.256 1.00 68.69 178 TRP A N 1
ATOM 1433 C CA . TRP A 1 178 ? 3.204 20.208 11.912 1.00 68.69 178 TRP A CA 1
ATOM 1434 C C . TRP A 1 178 ? 3.912 21.545 11.672 1.00 68.69 178 TRP A C 1
ATOM 1436 O O . TRP A 1 178 ? 5.020 21.565 11.148 1.00 68.69 178 TRP A O 1
ATOM 1446 N N . GLU A 1 179 ? 3.303 22.656 12.101 1.00 71.38 179 GLU A N 1
ATOM 1447 C CA . GLU A 1 179 ? 3.899 23.997 12.044 1.00 71.38 179 GLU A CA 1
ATOM 1448 C C . GLU A 1 179 ? 5.204 24.042 12.840 1.00 71.38 179 GLU A C 1
ATOM 1450 O O . GLU A 1 179 ? 6.228 24.444 12.304 1.00 71.38 179 GLU A O 1
ATOM 1455 N N . ASN A 1 180 ? 5.214 23.531 14.074 1.00 64.00 180 ASN A N 1
ATOM 1456 C CA . ASN A 1 180 ? 6.443 23.482 14.858 1.00 64.00 180 ASN A CA 1
ATOM 1457 C C . ASN A 1 180 ? 7.463 22.476 14.298 1.00 64.00 180 ASN A C 1
ATOM 1459 O O . ASN A 1 180 ? 8.657 22.710 14.428 1.00 64.00 180 ASN A O 1
ATOM 1463 N N . TRP A 1 181 ? 7.046 21.320 13.770 1.00 62.62 181 TRP A N 1
ATOM 1464 C CA . TRP A 1 181 ? 7.970 20.367 13.140 1.00 62.62 181 TRP A CA 1
ATOM 1465 C C . TRP A 1 181 ? 8.676 21.037 11.966 1.00 62.62 181 TRP A C 1
ATOM 1467 O O . TRP A 1 181 ? 9.899 21.001 11.908 1.00 62.62 181 TRP A O 1
ATOM 1477 N N . ARG A 1 182 ? 7.913 21.744 11.127 1.00 59.09 182 ARG A N 1
ATOM 1478 C CA . ARG A 1 182 ? 8.440 22.574 10.048 1.00 59.09 182 ARG A CA 1
ATOM 1479 C C . ARG A 1 182 ? 9.403 23.637 10.581 1.00 59.09 182 ARG A C 1
ATOM 1481 O O . ARG A 1 182 ? 10.539 23.649 10.141 1.00 59.09 182 ARG A O 1
ATOM 1488 N N . GLU A 1 183 ? 9.017 24.418 11.591 1.00 60.25 183 GLU A N 1
ATOM 1489 C CA . GLU A 1 183 ? 9.908 25.408 12.224 1.00 60.25 183 GLU A CA 1
ATOM 1490 C C . GLU A 1 183 ? 11.169 24.761 12.823 1.00 60.25 183 GLU A C 1
ATOM 1492 O O . GLU A 1 183 ? 12.246 25.323 12.736 1.00 60.25 183 GLU A O 1
ATOM 1497 N N . THR A 1 184 ? 11.075 23.565 13.414 1.00 58.31 184 THR A N 1
ATOM 1498 C CA . THR A 1 184 ? 12.225 22.874 14.029 1.00 58.31 184 THR A CA 1
ATOM 1499 C C . THR A 1 184 ? 13.180 22.319 12.972 1.00 58.31 184 THR A C 1
ATOM 1501 O O . THR A 1 184 ? 14.380 22.304 13.211 1.00 58.31 184 THR A O 1
ATOM 1504 N N . VAL A 1 185 ? 12.662 21.858 11.831 1.00 54.31 185 VAL A N 1
ATOM 1505 C CA . VAL A 1 185 ? 13.464 21.418 10.679 1.00 54.31 185 VAL A CA 1
ATOM 1506 C C . VAL A 1 185 ? 14.073 22.622 9.951 1.00 54.31 185 VAL A C 1
ATOM 1508 O O . VAL A 1 185 ? 15.221 22.545 9.538 1.00 54.31 185 VAL A O 1
ATOM 1511 N N . GLU A 1 186 ? 13.349 23.742 9.860 1.00 47.53 186 GLU A N 1
ATOM 1512 C CA . GLU A 1 186 ? 13.830 25.013 9.293 1.00 47.53 186 GLU A CA 1
ATOM 1513 C C . GLU A 1 186 ? 14.844 25.735 10.213 1.00 47.53 186 GLU A C 1
ATOM 1515 O O . GLU A 1 186 ? 15.711 26.461 9.730 1.00 47.53 186 GLU A O 1
ATOM 1520 N N . GLU A 1 187 ? 14.761 25.557 11.539 1.00 46.03 187 GLU A N 1
ATOM 1521 C CA . GLU A 1 187 ? 15.658 26.177 12.531 1.00 46.03 187 GLU A CA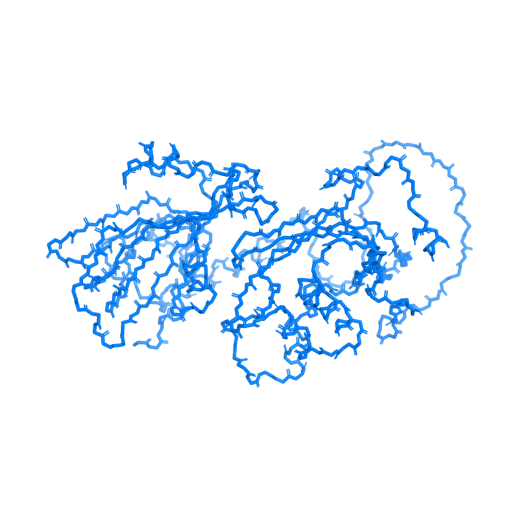 1
ATOM 1522 C C . GLU A 1 187 ? 16.818 25.275 12.992 1.00 46.03 187 GLU A C 1
ATOM 1524 O O . GLU A 1 187 ? 17.669 25.752 13.752 1.00 46.03 187 GLU A O 1
ATOM 1529 N N . ASP A 1 188 ? 16.878 23.998 12.591 1.00 45.75 188 ASP A N 1
ATOM 1530 C CA . ASP A 1 188 ? 18.010 23.126 12.925 1.00 45.75 188 ASP A CA 1
ATOM 1531 C C . ASP A 1 188 ? 19.250 23.600 12.146 1.00 45.75 188 ASP A C 1
ATOM 1533 O O . ASP A 1 188 ? 19.304 23.444 10.933 1.00 45.75 188 ASP A O 1
ATOM 1537 N N . PRO A 1 189 ? 20.277 24.182 12.793 1.00 50.00 189 PRO A N 1
ATOM 1538 C CA . PRO A 1 189 ? 21.446 24.704 12.086 1.00 50.00 189 PRO A CA 1
ATOM 1539 C C . PRO A 1 189 ? 22.295 23.612 11.409 1.00 50.00 189 PRO A C 1
ATOM 1541 O O . PRO A 1 189 ? 23.233 23.958 10.689 1.00 50.00 189 PRO A O 1
ATOM 1544 N N . ASP A 1 190 ? 22.003 22.329 11.664 1.00 53.31 190 ASP A N 1
ATOM 1545 C CA . ASP A 1 190 ? 22.611 21.176 10.993 1.00 53.31 190 ASP A CA 1
ATOM 1546 C C . ASP A 1 190 ? 21.748 20.636 9.822 1.00 53.31 190 ASP A C 1
ATOM 1548 O O . ASP A 1 190 ? 22.202 19.743 9.101 1.00 53.31 190 ASP A O 1
ATOM 1552 N N . ILE A 1 191 ? 20.546 21.186 9.596 1.00 49.69 191 ILE A N 1
ATOM 1553 C CA . ILE A 1 191 ? 19.701 20.939 8.418 1.00 49.69 191 ILE A CA 1
ATOM 1554 C C . ILE A 1 191 ? 19.666 22.249 7.617 1.00 49.69 191 ILE A C 1
ATOM 1556 O O . ILE A 1 191 ? 19.124 23.240 8.101 1.00 49.69 191 ILE A O 1
ATOM 1560 N N . PRO A 1 192 ? 20.289 22.323 6.428 1.00 39.41 192 PRO A N 1
ATOM 1561 C CA . PRO A 1 192 ? 20.262 23.554 5.653 1.00 39.41 192 PRO A CA 1
ATOM 1562 C C . PRO A 1 192 ? 18.806 23.927 5.358 1.00 39.41 192 PRO A C 1
ATOM 1564 O O . PRO A 1 192 ? 18.048 23.125 4.818 1.00 39.41 192 PRO A O 1
ATOM 1567 N N . ALA A 1 193 ? 18.417 25.131 5.776 1.00 42.03 193 ALA A N 1
ATOM 1568 C CA . ALA A 1 193 ? 17.162 25.733 5.375 1.00 42.03 193 ALA A CA 1
ATOM 1569 C C . ALA A 1 193 ? 17.206 25.903 3.855 1.00 42.03 193 ALA A C 1
ATOM 1571 O O . ALA A 1 193 ? 18.010 26.694 3.359 1.00 42.03 193 ALA A O 1
ATOM 1572 N N . ASP A 1 194 ? 16.358 25.167 3.139 1.00 44.12 194 ASP A N 1
ATOM 1573 C CA . ASP A 1 194 ? 16.032 25.452 1.742 1.00 44.12 194 ASP A CA 1
ATOM 1574 C C . ASP A 1 194 ? 15.233 26.764 1.689 1.00 44.12 194 ASP A C 1
ATOM 1576 O O . ASP A 1 194 ? 14.017 26.797 1.508 1.00 44.12 194 ASP A O 1
ATOM 1580 N N . ASP A 1 195 ? 15.935 27.873 1.911 1.00 41.78 195 ASP A N 1
ATOM 1581 C CA . ASP A 1 195 ? 15.627 29.126 1.245 1.00 41.78 195 ASP A CA 1
ATOM 1582 C C . ASP A 1 195 ? 16.439 29.082 -0.052 1.00 41.78 195 ASP A C 1
ATOM 1584 O O . ASP A 1 195 ? 17.650 29.299 -0.034 1.00 41.78 195 ASP A O 1
ATOM 1588 N N . ASP A 1 196 ? 15.770 28.744 -1.156 1.00 44.03 196 ASP A N 1
ATOM 1589 C CA . ASP A 1 196 ? 16.318 28.774 -2.512 1.00 44.03 196 ASP A CA 1
ATOM 1590 C C . ASP A 1 196 ? 17.182 30.028 -2.731 1.00 44.03 196 ASP A C 1
ATOM 1592 O O . ASP A 1 196 ? 16.644 31.127 -2.876 1.00 44.03 196 ASP A O 1
ATOM 1596 N N . GLU A 1 197 ? 18.506 29.860 -2.748 1.00 41.91 197 GLU A N 1
ATOM 1597 C CA . GLU A 1 197 ? 19.495 30.667 -3.476 1.00 41.91 197 GLU A CA 1
ATOM 1598 C C . GLU A 1 197 ? 20.908 30.102 -3.187 1.00 41.91 197 GLU A C 1
ATOM 1600 O O . GLU A 1 197 ? 21.550 30.488 -2.214 1.00 41.91 197 GLU A O 1
ATOM 1605 N N . ASP A 1 198 ? 21.388 29.207 -4.063 1.00 46.47 198 ASP A N 1
ATOM 1606 C CA . ASP A 1 198 ? 22.802 28.841 -4.284 1.00 46.47 198 ASP A CA 1
ATOM 1607 C C . ASP A 1 198 ? 23.674 28.500 -3.040 1.00 46.47 198 ASP A C 1
ATOM 1609 O O . ASP A 1 198 ? 24.294 29.405 -2.483 1.00 46.47 198 ASP A O 1
ATOM 1613 N N . ASP A 1 199 ? 23.902 27.218 -2.691 1.00 34.34 199 ASP A N 1
ATOM 1614 C CA . ASP A 1 199 ? 25.263 26.767 -2.292 1.00 34.34 199 ASP A CA 1
ATOM 1615 C C . ASP A 1 199 ? 25.438 25.233 -2.206 1.00 34.34 199 ASP A C 1
ATOM 1617 O O . ASP A 1 199 ? 25.004 24.550 -1.278 1.00 34.34 199 ASP A O 1
ATOM 1621 N N . GLU A 1 200 ? 26.210 24.719 -3.157 1.00 44.00 200 GLU A N 1
ATOM 1622 C CA . GLU A 1 200 ? 27.106 23.570 -3.043 1.00 44.00 200 GLU A CA 1
ATOM 1623 C C . GLU A 1 200 ? 27.762 23.392 -1.655 1.00 44.00 200 GLU A C 1
ATOM 1625 O O . GLU A 1 200 ? 28.620 24.188 -1.277 1.00 44.00 200 GLU A O 1
ATOM 1630 N N . SER A 1 201 ? 27.496 22.290 -0.931 1.00 34.84 201 SER A N 1
ATOM 1631 C CA . SER A 1 201 ? 28.462 21.716 0.035 1.00 34.84 201 SER A CA 1
ATOM 1632 C C . SER A 1 201 ? 27.961 20.436 0.733 1.00 34.84 201 SER A C 1
ATOM 1634 O O . SER A 1 201 ? 27.560 20.464 1.897 1.00 34.84 201 SER A O 1
ATOM 1636 N N . TRP A 1 202 ? 28.190 19.268 0.122 1.00 27.23 202 TRP A N 1
ATOM 1637 C CA . TRP A 1 202 ? 28.461 18.041 0.891 1.00 27.23 202 TRP A CA 1
ATOM 1638 C C . TRP A 1 202 ? 29.708 17.316 0.371 1.00 27.23 202 TRP A C 1
ATOM 1640 O O . TRP A 1 202 ? 29.650 16.260 -0.251 1.00 27.23 202 TRP A O 1
ATOM 1650 N N . LYS A 1 203 ? 30.888 17.857 0.700 1.00 35.25 203 LYS A N 1
ATOM 1651 C CA . LYS A 1 203 ? 32.115 17.053 0.875 1.00 35.25 203 LYS A CA 1
ATOM 1652 C C . LYS A 1 203 ? 32.805 17.507 2.155 1.00 35.25 203 LYS A C 1
ATOM 1654 O O . LYS A 1 203 ? 33.180 18.665 2.293 1.00 35.25 203 LYS A O 1
ATOM 1659 N N . SER A 1 204 ? 33.110 16.624 3.101 1.00 35.62 204 SER A N 1
ATOM 1660 C CA . SER A 1 204 ? 34.318 15.774 3.084 1.00 35.62 204 SER A CA 1
ATOM 1661 C C . SER A 1 204 ? 34.359 14.961 4.395 1.00 35.62 204 SER A C 1
ATOM 1663 O O . SER A 1 204 ? 33.849 15.439 5.402 1.00 35.62 204 SER A O 1
ATOM 1665 N N . GLY A 1 205 ? 34.990 13.792 4.539 1.00 27.92 205 GLY A N 1
ATOM 1666 C CA . GLY A 1 205 ? 36.000 13.053 3.761 1.00 27.92 205 GLY A CA 1
ATOM 1667 C C . GLY A 1 205 ? 36.276 11.702 4.470 1.00 27.92 205 GLY A C 1
ATOM 1668 O O . GLY A 1 205 ? 35.685 11.432 5.512 1.00 27.92 205 GLY A O 1
ATOM 1669 N N . ASP A 1 206 ? 37.131 10.783 4.014 1.00 25.56 206 ASP A N 1
ATOM 1670 C CA . ASP A 1 206 ? 38.403 10.892 3.284 1.00 25.56 206 A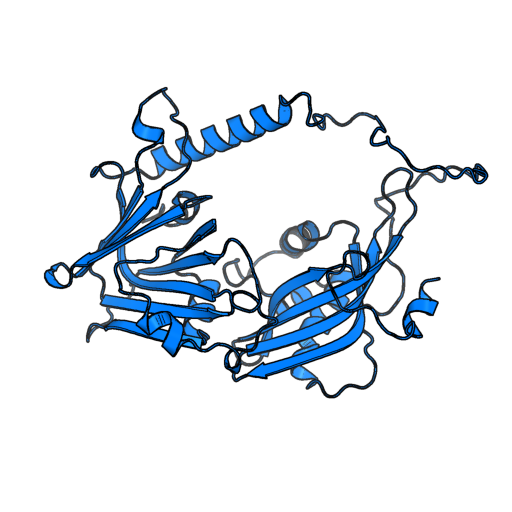SP A CA 1
ATOM 1671 C C . ASP A 1 206 ? 38.717 9.555 2.568 1.00 25.56 206 ASP A C 1
ATOM 1673 O O . ASP A 1 206 ? 38.402 8.479 3.080 1.00 25.56 206 ASP A O 1
ATOM 1677 N N . GLY A 1 207 ? 39.376 9.626 1.407 1.00 23.23 207 GLY A N 1
ATOM 1678 C CA . GLY A 1 207 ? 39.827 8.462 0.642 1.00 23.23 207 GLY A CA 1
ATOM 1679 C C . GLY A 1 207 ? 40.275 8.778 -0.789 1.00 23.23 207 GLY A C 1
ATOM 1680 O O . GLY A 1 207 ? 39.664 8.315 -1.738 1.00 23.23 207 GLY A O 1
ATOM 1681 N N . SER A 1 208 ? 41.334 9.579 -0.927 1.00 27.38 208 SER A N 1
ATOM 1682 C CA . SER A 1 208 ? 42.133 9.878 -2.135 1.00 27.38 208 SER A CA 1
ATOM 1683 C C . SER A 1 208 ? 41.891 9.065 -3.429 1.00 27.38 208 SER A C 1
ATOM 1685 O O . SER A 1 208 ? 42.150 7.862 -3.446 1.00 27.38 208 SER A O 1
ATOM 1687 N N . LEU A 1 209 ? 41.673 9.764 -4.552 1.00 25.30 209 LEU A N 1
ATOM 1688 C CA . LEU A 1 209 ? 42.508 9.679 -5.767 1.00 25.30 209 LEU A CA 1
ATOM 1689 C C . LEU A 1 209 ? 42.147 10.811 -6.746 1.00 25.30 209 LEU A C 1
ATOM 1691 O O . LEU A 1 209 ? 40.999 10.995 -7.124 1.00 25.30 209 LEU A O 1
ATOM 1695 N N . GLN A 1 210 ? 43.159 11.600 -7.106 1.00 31.41 210 GLN A N 1
ATOM 1696 C CA . GLN A 1 210 ? 43.105 12.634 -8.137 1.00 31.41 210 GLN A CA 1
ATOM 1697 C C . GLN A 1 210 ? 43.068 11.982 -9.524 1.00 31.41 210 GLN A C 1
ATOM 1699 O O . GLN A 1 210 ? 44.031 11.297 -9.860 1.00 31.41 210 GLN A O 1
ATOM 1704 N N . GLU A 1 211 ? 42.069 12.291 -10.351 1.00 25.91 211 GLU A N 1
ATOM 1705 C CA . GLU A 1 211 ? 42.207 12.282 -11.814 1.00 25.91 211 GLU A CA 1
ATOM 1706 C C . GLU A 1 211 ? 41.531 13.525 -12.421 1.00 25.91 211 GLU A C 1
ATOM 1708 O O . GLU A 1 211 ? 40.634 14.127 -11.838 1.00 25.91 211 GLU A O 1
ATOM 1713 N N . GLU A 1 212 ? 42.107 13.989 -13.528 1.00 26.61 212 GLU A N 1
ATOM 1714 C CA . GLU A 1 212 ? 41.966 15.316 -14.134 1.00 26.61 212 GLU A CA 1
ATOM 1715 C C . GLU A 1 212 ? 40.523 15.724 -14.471 1.00 26.61 212 GLU A C 1
ATOM 1717 O O . GLU A 1 212 ? 39.880 15.135 -15.335 1.00 26.61 212 GLU A O 1
ATOM 1722 N N . ILE A 1 213 ? 40.072 16.841 -13.890 1.00 27.41 213 ILE A N 1
ATOM 1723 C CA . ILE A 1 213 ? 38.897 17.586 -14.355 1.00 27.41 213 ILE A CA 1
ATOM 1724 C C . ILE A 1 213 ? 39.255 18.249 -15.691 1.00 27.41 213 ILE A C 1
ATOM 1726 O O . ILE A 1 213 ? 39.979 19.250 -15.741 1.00 27.41 213 ILE A O 1
ATOM 1730 N N . VAL A 1 214 ? 38.738 17.701 -16.789 1.00 27.73 214 VAL A N 1
ATOM 1731 C CA . VAL A 1 214 ? 38.651 18.408 -18.069 1.00 27.73 214 VAL A CA 1
ATOM 1732 C C . VAL A 1 214 ? 37.359 19.223 -18.045 1.00 27.73 214 VAL A C 1
ATOM 1734 O O . VAL A 1 214 ? 36.279 18.689 -18.263 1.00 27.73 214 VAL A O 1
ATOM 1737 N N . LEU A 1 215 ? 37.478 20.526 -17.772 1.00 30.88 215 LEU A N 1
ATOM 1738 C CA . LEU A 1 215 ? 36.376 21.486 -17.878 1.00 30.88 215 LEU A CA 1
ATOM 1739 C C . LEU A 1 215 ? 35.857 21.526 -19.322 1.00 30.88 215 LEU A C 1
ATOM 1741 O O . LEU A 1 215 ? 36.541 22.016 -20.227 1.00 30.88 215 LEU A O 1
ATOM 1745 N N . GLY A 1 216 ? 34.643 21.020 -19.523 1.00 27.16 216 GLY A N 1
ATOM 1746 C CA . GLY A 1 216 ? 33.963 20.973 -20.808 1.00 27.16 216 GLY A CA 1
ATOM 1747 C C . GLY A 1 216 ? 32.541 21.512 -20.727 1.00 27.16 216 GLY A C 1
ATOM 1748 O O . GLY A 1 216 ? 31.613 20.728 -20.712 1.00 27.16 216 GLY A O 1
ATOM 1749 N N . GLY A 1 217 ? 32.402 22.841 -20.768 1.00 27.23 217 GLY A N 1
ATOM 1750 C CA . GLY A 1 217 ? 31.246 23.545 -21.338 1.00 27.23 217 GLY A CA 1
ATOM 1751 C C . GLY A 1 217 ? 29.910 23.439 -20.600 1.00 27.23 217 GLY A C 1
ATOM 1752 O O . GLY A 1 217 ? 29.152 22.509 -20.825 1.00 27.23 217 GLY A O 1
ATOM 1753 N N . SER A 1 218 ? 29.570 24.505 -19.875 1.00 39.75 218 SER A N 1
ATOM 1754 C CA . SER A 1 218 ? 28.207 24.852 -19.470 1.00 39.75 218 SER A CA 1
ATOM 1755 C C . SER A 1 218 ? 27.249 24.822 -20.672 1.00 39.75 218 SER A C 1
ATOM 1757 O O . SER A 1 218 ? 27.328 25.692 -21.552 1.00 39.75 218 SER A O 1
ATOM 1759 N N . SER A 1 219 ? 26.346 23.847 -20.723 1.00 36.91 219 SER A N 1
ATOM 1760 C CA . SER A 1 219 ? 25.075 24.021 -21.422 1.00 36.91 219 SER A CA 1
ATOM 1761 C C . SER A 1 219 ? 24.052 24.460 -20.390 1.00 36.91 219 SER A C 1
ATOM 1763 O O . SER A 1 219 ? 23.884 23.762 -19.401 1.00 36.91 219 SER A O 1
ATOM 1765 N N . GLU A 1 220 ? 23.396 25.597 -20.626 1.00 43.84 220 GLU A N 1
ATOM 1766 C CA . GLU A 1 220 ? 22.167 25.984 -19.926 1.00 43.84 220 GLU A CA 1
ATOM 1767 C C . GLU A 1 220 ? 21.206 24.785 -19.976 1.00 43.84 220 GLU A C 1
ATOM 1769 O O . GLU A 1 220 ? 20.687 24.454 -21.048 1.00 43.84 220 GLU A O 1
ATOM 1774 N N . PHE A 1 221 ? 21.070 24.067 -18.860 1.00 48.88 221 PHE A N 1
ATOM 1775 C CA . PHE A 1 221 ? 20.127 22.970 -18.737 1.00 48.88 221 PHE A CA 1
ATOM 1776 C C . PHE A 1 221 ? 18.742 23.586 -18.560 1.00 48.88 221 PHE A C 1
ATOM 1778 O O . PHE A 1 221 ? 18.503 24.369 -17.648 1.00 48.88 221 PHE A O 1
ATOM 1785 N N . ASP A 1 222 ? 17.855 23.314 -19.509 1.00 55.22 222 ASP A N 1
ATOM 1786 C CA . ASP A 1 222 ? 16.464 23.736 -19.436 1.00 55.22 222 ASP A CA 1
ATOM 1787 C C . ASP A 1 222 ? 15.665 22.529 -18.944 1.00 55.22 222 ASP A C 1
ATOM 1789 O O . ASP A 1 222 ? 15.228 21.696 -19.744 1.00 55.22 222 ASP A O 1
ATOM 1793 N N . GLU A 1 223 ? 15.531 22.417 -17.619 1.00 54.41 223 GLU A N 1
ATOM 1794 C CA . GLU A 1 223 ? 14.744 21.381 -16.933 1.00 54.41 223 GLU A CA 1
ATOM 1795 C C . GLU A 1 223 ? 13.351 21.215 -17.552 1.00 54.41 223 GLU A C 1
ATOM 1797 O O . GLU A 1 223 ? 12.868 20.096 -17.725 1.00 54.41 223 GLU A O 1
ATOM 1802 N N . ALA A 1 224 ? 12.736 22.317 -18.001 1.00 56.94 224 ALA A N 1
ATOM 1803 C CA . ALA A 1 224 ? 11.403 22.313 -18.599 1.00 56.94 224 ALA A CA 1
ATOM 1804 C C . ALA A 1 224 ? 11.343 21.640 -19.986 1.00 56.94 224 ALA A C 1
ATOM 1806 O O . ALA A 1 224 ? 10.252 21.431 -20.525 1.00 56.94 224 ALA A O 1
ATOM 1807 N N . HIS A 1 225 ? 12.492 21.298 -20.578 1.00 63.00 225 HIS A N 1
ATOM 1808 C CA . HIS A 1 225 ? 12.596 20.653 -21.888 1.00 63.00 225 HIS A CA 1
ATOM 1809 C C . HIS A 1 225 ? 13.349 19.320 -21.859 1.00 63.00 225 HIS A C 1
ATOM 1811 O O . HIS A 1 225 ? 13.572 18.732 -22.929 1.00 63.00 225 HIS A O 1
ATOM 1817 N N . TYR A 1 226 ? 13.723 18.822 -20.676 1.00 71.06 226 TYR A N 1
ATOM 1818 C CA . TYR A 1 226 ? 14.317 17.499 -20.574 1.00 71.06 226 TYR A CA 1
ATOM 1819 C C . TYR A 1 226 ? 13.314 16.424 -20.986 1.00 71.06 226 TYR A C 1
ATOM 1821 O O . TYR A 1 226 ? 12.136 16.462 -20.631 1.00 71.06 226 TYR A O 1
ATOM 1829 N N . ALA A 1 227 ? 13.781 15.462 -21.779 1.00 75.94 227 ALA A N 1
ATOM 1830 C CA . ALA A 1 227 ? 12.969 14.341 -22.213 1.00 75.94 227 ALA A CA 1
ATOM 1831 C C . ALA A 1 227 ? 13.727 13.038 -21.963 1.00 75.94 227 ALA A C 1
ATOM 1833 O O . ALA A 1 227 ? 14.899 12.946 -22.343 1.00 75.94 227 ALA A O 1
ATOM 1834 N N . PRO A 1 228 ? 13.054 12.015 -21.417 1.00 83.69 228 PRO A N 1
ATOM 1835 C CA . PRO A 1 228 ? 13.681 10.737 -21.142 1.00 83.69 228 PRO A CA 1
ATOM 1836 C C . PRO A 1 228 ? 14.194 10.040 -22.416 1.00 83.69 228 PRO A C 1
ATOM 1838 O O . PRO A 1 228 ? 13.707 10.302 -23.530 1.00 83.69 228 PRO A O 1
ATOM 1841 N N . PRO A 1 229 ? 15.150 9.102 -22.281 1.00 87.06 229 PRO A N 1
ATOM 1842 C CA . PRO A 1 229 ? 15.665 8.304 -23.379 1.00 87.06 229 PRO A CA 1
ATOM 1843 C C . PRO A 1 229 ? 14.553 7.664 -24.212 1.00 87.06 229 PRO A C 1
ATOM 1845 O O . PRO A 1 229 ? 13.638 7.017 -23.711 1.00 87.06 229 PRO A O 1
ATOM 1848 N N . ARG A 1 230 ? 14.661 7.764 -25.543 1.00 88.75 230 ARG A N 1
ATOM 1849 C CA . ARG A 1 230 ? 13.704 7.147 -26.484 1.00 88.75 230 ARG A CA 1
ATOM 1850 C C . ARG A 1 230 ? 13.914 5.635 -26.607 1.00 88.75 230 ARG A C 1
ATOM 1852 O O . ARG A 1 230 ? 14.217 5.119 -27.686 1.00 88.75 230 ARG A O 1
ATOM 1859 N N . LYS A 1 231 ? 13.774 4.926 -25.493 1.00 91.38 231 LYS A N 1
ATOM 1860 C CA . LYS A 1 231 ? 13.838 3.468 -25.368 1.00 91.38 231 LYS A CA 1
ATOM 1861 C C . LYS A 1 231 ? 12.466 2.953 -24.933 1.00 91.38 231 LYS A C 1
ATOM 1863 O O . LYS A 1 231 ? 11.658 3.687 -24.382 1.00 91.38 231 LYS A O 1
ATOM 1868 N N . ALA A 1 232 ? 12.185 1.679 -25.188 1.00 93.44 232 ALA A N 1
ATOM 1869 C CA . ALA A 1 232 ? 10.948 1.075 -24.699 1.00 93.44 232 ALA A CA 1
ATOM 1870 C C . ALA A 1 232 ? 10.980 0.999 -23.164 1.00 93.44 232 ALA A C 1
ATOM 1872 O O . ALA A 1 232 ? 11.927 0.424 -22.614 1.00 93.44 232 ALA A O 1
ATOM 1873 N N . ALA A 1 233 ? 9.956 1.535 -22.493 1.00 93.75 233 ALA A N 1
ATOM 1874 C CA . ALA A 1 233 ? 9.828 1.470 -21.034 1.00 93.75 233 ALA A CA 1
ATOM 1875 C C . ALA A 1 233 ? 9.802 0.014 -20.547 1.00 93.75 233 ALA A C 1
ATOM 1877 O O . ALA A 1 233 ? 10.492 -0.354 -19.605 1.00 93.75 233 ALA A O 1
ATOM 1878 N N . PHE A 1 234 ? 9.110 -0.861 -21.276 1.00 96.06 234 PHE A N 1
ATOM 1879 C CA . PHE A 1 234 ? 9.002 -2.275 -20.945 1.00 96.06 234 PHE A CA 1
ATOM 1880 C C . PHE A 1 234 ? 9.471 -3.145 -22.113 1.00 96.06 234 PHE A C 1
ATOM 1882 O O . PHE A 1 234 ? 8.916 -3.099 -23.212 1.00 96.06 234 PHE A O 1
ATOM 1889 N N . ARG A 1 235 ? 10.525 -3.936 -21.894 1.00 94.88 235 ARG A N 1
ATOM 1890 C CA . ARG A 1 235 ? 11.011 -4.912 -22.878 1.00 94.88 235 ARG A CA 1
ATOM 1891 C C . ARG A 1 235 ? 11.735 -6.050 -22.174 1.00 94.88 235 ARG A C 1
ATOM 1893 O O . ARG A 1 235 ? 12.963 -6.061 -22.103 1.00 94.88 235 ARG A O 1
ATOM 1900 N N . VAL A 1 236 ? 10.961 -7.009 -21.681 1.00 92.19 236 VAL A N 1
ATOM 1901 C CA . VAL A 1 236 ? 11.485 -8.215 -21.032 1.00 92.19 236 VAL A CA 1
ATOM 1902 C C . VAL A 1 236 ? 11.764 -9.327 -22.042 1.00 92.19 236 VAL A C 1
ATOM 1904 O O . VAL A 1 236 ? 11.020 -9.515 -23.007 1.00 92.19 236 VAL A O 1
ATOM 1907 N N . ALA A 1 237 ? 12.844 -10.079 -21.826 1.00 86.44 237 ALA A N 1
ATOM 1908 C CA . ALA A 1 237 ? 13.114 -11.298 -22.586 1.00 86.44 237 ALA A CA 1
ATOM 1909 C C . ALA A 1 237 ? 12.036 -12.373 -22.332 1.00 86.44 237 ALA A C 1
ATOM 1911 O O . ALA A 1 237 ? 11.223 -12.263 -21.409 1.00 86.44 237 ALA A O 1
ATOM 1912 N N . ALA A 1 238 ? 12.038 -13.432 -23.152 1.00 87.44 238 ALA A N 1
ATOM 1913 C CA . ALA A 1 238 ? 11.131 -14.563 -22.970 1.00 87.44 238 ALA A CA 1
ATOM 1914 C C . ALA A 1 238 ? 11.266 -15.139 -21.551 1.00 87.44 238 ALA A C 1
ATOM 1916 O O . ALA A 1 238 ? 12.358 -15.512 -21.128 1.00 87.44 238 ALA A O 1
ATOM 1917 N N . ASN A 1 239 ? 10.143 -15.209 -20.846 1.00 93.56 239 ASN A N 1
ATOM 1918 C CA . ASN A 1 239 ? 10.030 -15.674 -19.470 1.00 93.56 239 ASN A CA 1
ATOM 1919 C C . ASN A 1 239 ? 8.786 -16.569 -19.333 1.00 93.56 239 ASN A C 1
ATOM 1921 O O . ASN A 1 239 ? 8.045 -16.769 -20.300 1.00 93.56 239 ASN A O 1
ATOM 1925 N N . ASP A 1 240 ? 8.587 -17.145 -18.152 1.00 95.62 240 ASP A N 1
ATOM 1926 C CA . ASP A 1 240 ? 7.460 -18.023 -17.837 1.00 95.62 240 ASP A CA 1
ATOM 1927 C C . ASP A 1 240 ? 6.339 -17.328 -17.042 1.00 95.62 240 ASP A C 1
ATOM 1929 O O . ASP A 1 240 ? 5.369 -17.990 -16.664 1.00 95.62 240 ASP A O 1
ATOM 1933 N N . VAL A 1 241 ? 6.430 -16.008 -16.827 1.00 96.56 241 VAL A N 1
ATOM 1934 C CA . VAL A 1 241 ? 5.377 -15.230 -16.168 1.00 96.56 241 VAL A CA 1
ATOM 1935 C C . VAL A 1 241 ? 4.154 -15.156 -17.089 1.00 96.56 241 VAL A C 1
ATOM 1937 O O . VAL A 1 241 ? 4.282 -14.799 -18.265 1.00 96.56 241 VAL A O 1
ATOM 1940 N N . PRO A 1 242 ? 2.945 -15.452 -16.587 1.00 96.94 242 PRO A N 1
ATOM 1941 C CA . PRO A 1 242 ? 1.718 -15.251 -17.342 1.00 96.94 242 PRO A CA 1
ATOM 1942 C C . PRO A 1 242 ? 1.585 -13.795 -17.833 1.00 96.94 242 PRO A C 1
ATOM 1944 O O . PRO A 1 242 ? 1.741 -12.873 -17.025 1.00 96.94 242 PRO A O 1
ATOM 1947 N N . PRO A 1 243 ? 1.268 -13.554 -19.122 1.00 96.44 243 PRO A N 1
ATOM 1948 C CA . PRO A 1 243 ? 1.186 -12.201 -19.677 1.00 96.44 243 PRO A CA 1
ATOM 1949 C C . PRO A 1 243 ? 0.223 -11.278 -18.924 1.00 96.44 243 PRO A C 1
ATOM 1951 O O . PRO A 1 243 ? 0.485 -10.088 -18.797 1.00 96.44 243 PRO A O 1
ATOM 1954 N N . GLU A 1 244 ? -0.870 -11.816 -18.382 1.00 96.88 244 GLU A N 1
ATOM 1955 C CA . GLU A 1 244 ? -1.848 -11.049 -17.607 1.00 96.88 244 GLU A CA 1
ATOM 1956 C C . GLU A 1 244 ? -1.307 -10.504 -16.274 1.00 96.88 244 GLU A C 1
ATOM 1958 O O . GLU A 1 244 ? -1.870 -9.550 -15.747 1.00 96.88 244 GLU A O 1
ATOM 1963 N N . ILE A 1 245 ? -0.232 -11.093 -15.738 1.00 97.56 245 ILE A N 1
ATOM 1964 C CA . ILE A 1 245 ? 0.441 -10.632 -14.513 1.00 97.56 245 ILE A CA 1
ATOM 1965 C C . ILE A 1 245 ? 1.440 -9.514 -14.845 1.00 97.56 245 ILE A C 1
ATOM 1967 O O . ILE A 1 245 ? 1.580 -8.570 -14.074 1.00 97.56 245 ILE A O 1
ATOM 1971 N N . LEU A 1 246 ? 2.100 -9.586 -16.008 1.00 98.00 246 LEU A N 1
ATOM 1972 C CA . LEU A 1 246 ? 3.012 -8.535 -16.480 1.00 98.00 246 LEU A CA 1
ATOM 1973 C C . LEU A 1 246 ? 2.277 -7.317 -17.055 1.00 98.00 246 LEU A C 1
ATOM 1975 O O . LEU A 1 246 ? 2.810 -6.213 -17.005 1.00 98.00 246 LEU A O 1
ATOM 1979 N N . ALA A 1 247 ? 1.062 -7.505 -17.573 1.00 97.56 247 ALA A N 1
ATOM 1980 C CA . ALA A 1 247 ? 0.266 -6.458 -18.209 1.00 97.56 247 ALA A CA 1
ATOM 1981 C C . ALA A 1 247 ? 0.129 -5.154 -17.391 1.00 97.56 247 ALA A C 1
ATOM 1983 O O . ALA A 1 247 ? 0.342 -4.093 -17.979 1.00 97.56 247 ALA A O 1
ATOM 1984 N N . PRO A 1 248 ? -0.197 -5.164 -16.079 1.00 98.06 248 PRO A N 1
ATOM 1985 C CA . PRO A 1 248 ? -0.252 -3.921 -15.308 1.00 98.06 248 PRO A CA 1
ATOM 1986 C C . PRO A 1 248 ? 1.126 -3.257 -15.152 1.00 98.06 248 PRO A C 1
ATOM 1988 O O . PRO A 1 248 ? 1.208 -2.040 -15.240 1.00 98.06 248 PRO A O 1
ATOM 1991 N N . ILE A 1 249 ? 2.215 -4.019 -15.008 1.00 98.00 249 ILE A N 1
ATOM 1992 C CA . ILE A 1 249 ? 3.582 -3.468 -14.899 1.00 98.00 249 ILE A CA 1
ATOM 1993 C C . ILE A 1 249 ? 3.995 -2.789 -16.210 1.00 98.00 249 ILE A C 1
ATOM 1995 O O . ILE A 1 249 ? 4.499 -1.669 -16.205 1.00 98.00 249 ILE A O 1
ATOM 1999 N N . GLU A 1 250 ? 3.737 -3.441 -17.344 1.00 97.81 250 GLU A N 1
ATOM 2000 C CA . GLU A 1 250 ? 3.963 -2.854 -18.666 1.00 97.81 250 GLU A CA 1
ATOM 2001 C C . GLU A 1 250 ? 3.129 -1.582 -18.860 1.00 97.81 250 GLU A C 1
ATOM 2003 O O . GLU A 1 250 ? 3.667 -0.545 -19.247 1.00 97.81 250 GLU A O 1
ATOM 2008 N N . ALA A 1 251 ? 1.828 -1.641 -18.559 1.00 97.31 251 ALA A N 1
ATOM 2009 C CA . ALA A 1 251 ? 0.929 -0.503 -18.705 1.00 97.31 251 ALA A CA 1
ATOM 2010 C C . ALA A 1 251 ? 1.347 0.688 -17.831 1.00 97.31 251 ALA A C 1
ATOM 2012 O O . ALA A 1 251 ? 1.275 1.818 -18.307 1.00 97.31 251 ALA A O 1
ATOM 2013 N N . TYR A 1 252 ? 1.815 0.433 -16.606 1.00 95.94 252 TYR A N 1
ATOM 2014 C CA . TYR A 1 252 ? 2.307 1.454 -15.686 1.00 95.94 252 TYR A CA 1
ATOM 2015 C C . TYR A 1 252 ? 3.509 2.204 -16.269 1.00 95.94 252 TYR A C 1
ATOM 2017 O O . TYR A 1 252 ? 3.423 3.404 -16.509 1.00 95.94 252 TYR A O 1
ATOM 2025 N N . HIS A 1 253 ? 4.591 1.495 -16.603 1.00 94.56 253 HIS A N 1
ATOM 2026 C CA . HIS A 1 253 ? 5.828 2.121 -17.097 1.00 94.56 253 HIS A CA 1
ATOM 2027 C C . HIS A 1 253 ? 5.678 2.770 -18.467 1.00 94.56 253 HIS A C 1
ATOM 2029 O O . HIS A 1 253 ? 6.194 3.858 -18.710 1.00 94.56 253 HIS A O 1
ATOM 2035 N N . VAL A 1 254 ? 4.953 2.118 -19.379 1.00 95.12 254 VAL A N 1
ATOM 2036 C CA . VAL A 1 254 ? 4.661 2.706 -20.690 1.00 95.12 254 VAL A CA 1
ATOM 2037 C C . VAL A 1 254 ? 3.758 3.932 -20.523 1.00 95.12 254 VAL A C 1
ATOM 2039 O O . VAL A 1 254 ? 3.989 4.940 -21.178 1.00 95.12 254 VAL A O 1
ATOM 2042 N N . GLY A 1 255 ? 2.767 3.871 -19.627 1.00 92.25 255 GLY A N 1
ATOM 2043 C CA . GLY A 1 255 ? 1.880 4.992 -19.326 1.00 92.25 255 GLY A CA 1
ATOM 2044 C C . GLY A 1 255 ? 2.614 6.196 -18.736 1.00 92.25 255 GLY A C 1
ATOM 2045 O O . GLY A 1 255 ? 2.384 7.306 -19.203 1.00 92.25 255 GLY A O 1
ATOM 2046 N N . LEU A 1 256 ? 3.533 5.976 -17.787 1.00 89.38 256 LEU A N 1
ATOM 2047 C CA . LEU A 1 256 ? 4.386 7.030 -17.224 1.00 89.38 256 LEU A CA 1
ATOM 2048 C C . LEU A 1 256 ? 5.238 7.700 -18.309 1.00 89.38 256 LEU A C 1
ATOM 2050 O O . LEU A 1 256 ? 5.253 8.923 -18.416 1.00 89.38 256 LEU A O 1
ATOM 2054 N N . LEU A 1 257 ? 5.898 6.907 -19.161 1.00 88.81 257 LEU A N 1
ATOM 2055 C CA . LEU A 1 257 ? 6.751 7.433 -20.231 1.00 88.81 257 LEU A CA 1
ATOM 2056 C C . LEU A 1 257 ? 5.959 8.215 -21.298 1.00 88.81 257 LEU A C 1
ATOM 2058 O O . LEU A 1 257 ? 6.470 9.174 -21.873 1.00 88.81 257 LEU A O 1
ATOM 2062 N N . GLU A 1 258 ? 4.728 7.791 -21.596 1.00 89.38 258 GLU A N 1
ATOM 2063 C CA . GLU A 1 258 ? 3.864 8.405 -22.616 1.00 89.38 258 GLU A CA 1
ATOM 2064 C C . GLU A 1 258 ? 2.982 9.543 -22.070 1.00 89.38 258 GLU A C 1
ATOM 2066 O O . GLU A 1 258 ? 2.327 10.229 -22.858 1.00 89.38 258 GLU A O 1
ATOM 2071 N N . GLY A 1 259 ? 2.948 9.753 -20.749 1.00 87.06 259 GLY A N 1
ATOM 2072 C CA . GLY A 1 259 ? 2.019 10.682 -20.097 1.00 87.06 259 GLY A CA 1
ATOM 2073 C C . GLY A 1 259 ? 0.550 10.246 -20.201 1.00 87.06 259 GLY A C 1
ATOM 2074 O O . GLY A 1 259 ? -0.350 11.082 -20.214 1.00 87.06 259 GLY A O 1
ATOM 2075 N N . GLU A 1 260 ? 0.286 8.940 -20.324 1.00 91.75 260 GLU A N 1
ATOM 2076 C CA . GLU A 1 260 ? -1.066 8.369 -20.368 1.00 91.75 260 GLU A CA 1
ATOM 2077 C C . GLU A 1 260 ? -1.561 8.055 -18.941 1.00 91.75 260 GLU A C 1
ATOM 2079 O O . GLU A 1 260 ? -1.648 6.894 -18.534 1.00 91.75 260 GLU A O 1
ATOM 2084 N N . TRP A 1 261 ? -1.912 9.075 -18.153 1.00 90.38 261 TRP A N 1
ATOM 2085 C CA . TRP A 1 261 ? -2.187 8.922 -16.712 1.00 90.38 261 TRP A CA 1
ATOM 2086 C C . TRP A 1 261 ? -3.368 8.007 -16.381 1.00 90.38 261 TRP A C 1
ATOM 2088 O O . TRP A 1 261 ? -3.345 7.295 -15.379 1.00 90.38 261 TRP A O 1
ATOM 2098 N N . GLN A 1 262 ? -4.378 7.927 -17.248 1.00 91.12 262 GLN A N 1
ATOM 2099 C CA . GLN A 1 262 ? -5.477 6.962 -17.077 1.00 91.12 262 GLN A CA 1
ATOM 2100 C C . GLN A 1 262 ? -5.004 5.510 -17.146 1.00 91.12 262 GLN A C 1
ATOM 2102 O O . GLN A 1 262 ? -5.551 4.639 -16.470 1.00 91.12 262 GLN A O 1
ATOM 2107 N N . LYS A 1 263 ? -3.990 5.229 -17.967 1.00 93.25 263 LYS A N 1
ATOM 2108 C CA . LYS A 1 263 ? -3.393 3.896 -18.093 1.00 93.25 263 LYS A CA 1
ATOM 2109 C C . LYS A 1 263 ? -2.569 3.560 -16.856 1.00 93.25 263 LYS A C 1
ATOM 2111 O O . LYS A 1 263 ? -2.684 2.441 -16.360 1.00 93.25 263 LYS A O 1
ATOM 2116 N N . VAL A 1 264 ? -1.841 4.544 -16.319 1.00 93.19 264 VAL A N 1
ATOM 2117 C CA . VAL A 1 264 ? -1.135 4.447 -15.029 1.00 93.19 264 VAL A CA 1
ATOM 2118 C C . VAL A 1 264 ? -2.131 4.172 -13.901 1.00 93.19 264 VAL A C 1
ATOM 2120 O O . VAL A 1 264 ? -2.013 3.152 -13.227 1.00 93.19 264 VAL A O 1
ATOM 2123 N N . ARG A 1 265 ? -3.191 4.984 -13.782 1.00 92.75 265 ARG A N 1
ATOM 2124 C CA . ARG A 1 265 ? -4.276 4.796 -12.804 1.00 92.75 265 ARG A CA 1
ATOM 2125 C C . ARG A 1 265 ? -4.965 3.447 -12.952 1.00 92.75 265 ARG A C 1
ATOM 2127 O O . ARG A 1 265 ? -5.334 2.824 -11.963 1.00 92.75 265 ARG A O 1
ATOM 2134 N N . HIS A 1 266 ? -5.165 2.973 -14.179 1.00 94.00 266 HIS A N 1
ATOM 2135 C CA . HIS A 1 266 ? -5.716 1.643 -14.384 1.00 94.00 266 HIS A CA 1
ATOM 2136 C C . HIS A 1 266 ? -4.752 0.583 -13.840 1.00 94.00 266 HIS A C 1
ATOM 2138 O O . HIS A 1 266 ? -5.179 -0.280 -13.080 1.00 94.00 266 HIS A O 1
ATOM 2144 N N . ALA A 1 267 ? -3.467 0.648 -14.182 1.00 96.00 267 ALA A N 1
ATOM 2145 C CA . ALA A 1 267 ? -2.463 -0.313 -13.736 1.00 96.00 267 ALA A CA 1
ATOM 2146 C C . ALA A 1 267 ? -2.245 -0.325 -12.212 1.00 96.00 267 ALA A C 1
ATOM 2148 O O . ALA A 1 267 ? -2.181 -1.409 -11.636 1.00 96.00 267 ALA A O 1
ATOM 2149 N N . ALA A 1 268 ? -2.175 0.847 -11.579 1.00 94.44 268 ALA A N 1
ATOM 2150 C CA . ALA A 1 268 ? -1.898 1.052 -10.156 1.00 94.44 268 ALA A CA 1
ATOM 2151 C C . ALA A 1 268 ? -2.965 1.973 -9.529 1.00 94.44 268 ALA A C 1
ATOM 2153 O O . ALA A 1 268 ? -2.708 3.151 -9.295 1.00 94.44 268 ALA A O 1
ATOM 2154 N N . PRO A 1 269 ? -4.200 1.490 -9.314 1.00 92.19 269 PRO A N 1
ATOM 2155 C CA . PRO A 1 269 ? -5.293 2.347 -8.886 1.00 92.19 269 PRO A CA 1
ATOM 2156 C C . PRO A 1 269 ? -5.156 2.751 -7.418 1.00 92.19 269 PRO A C 1
ATOM 2158 O O . PRO A 1 269 ? -5.070 1.907 -6.527 1.00 92.19 269 PRO A O 1
ATOM 2161 N N . ARG A 1 270 ? -5.279 4.049 -7.154 1.00 88.81 270 ARG A N 1
ATOM 2162 C CA . ARG A 1 270 ? -5.500 4.586 -5.809 1.00 88.81 270 ARG A CA 1
ATOM 2163 C C . ARG A 1 270 ? -6.991 4.465 -5.461 1.00 88.81 270 ARG A C 1
ATOM 2165 O O . ARG A 1 270 ? -7.777 5.361 -5.748 1.00 88.81 270 ARG A O 1
ATOM 2172 N N . LEU A 1 271 ? -7.398 3.304 -4.931 1.00 87.62 271 LEU A N 1
ATOM 2173 C CA . LEU A 1 271 ? -8.813 2.887 -4.816 1.00 87.62 271 LEU A CA 1
ATOM 2174 C C . LEU A 1 271 ? -9.697 3.802 -3.949 1.00 87.62 271 LEU A C 1
ATOM 2176 O O . LEU A 1 271 ? -10.915 3.799 -4.116 1.00 87.62 271 LEU A O 1
ATOM 2180 N N . ASP A 1 272 ? -9.105 4.573 -3.041 1.00 87.69 272 ASP A N 1
ATOM 2181 C CA . ASP A 1 272 ? -9.838 5.521 -2.192 1.00 87.69 272 ASP A CA 1
ATOM 2182 C C . ASP A 1 272 ? -9.906 6.938 -2.794 1.00 87.69 272 ASP A C 1
ATOM 2184 O O . ASP A 1 272 ? -10.585 7.812 -2.253 1.00 87.69 272 ASP A O 1
ATOM 2188 N N . GLU A 1 273 ? -9.252 7.178 -3.936 1.00 85.12 273 GLU A N 1
ATOM 2189 C CA . GLU A 1 273 ? -9.361 8.443 -4.661 1.00 85.12 273 GLU A CA 1
ATOM 2190 C C . GLU A 1 273 ? -10.627 8.503 -5.537 1.00 85.12 273 GLU A C 1
ATOM 2192 O O . GLU A 1 273 ? -11.045 7.491 -6.110 1.00 85.12 273 GLU A O 1
ATOM 2197 N N . PRO A 1 274 ? -11.200 9.702 -5.756 1.00 82.94 274 PRO A N 1
ATOM 2198 C CA . PRO A 1 274 ? -12.345 9.884 -6.646 1.00 82.94 274 PRO A CA 1
ATOM 2199 C C . PRO A 1 274 ? -12.087 9.372 -8.073 1.00 82.94 274 PRO A C 1
ATOM 2201 O O . PRO A 1 274 ? -11.052 9.643 -8.669 1.00 82.94 274 PRO A O 1
ATOM 2204 N N . GLU A 1 275 ? -13.063 8.703 -8.690 1.00 77.94 275 GLU A N 1
ATOM 2205 C CA . GLU A 1 275 ? -12.947 8.215 -10.080 1.00 77.94 275 GLU A CA 1
ATOM 2206 C C . GLU A 1 275 ? -12.902 9.337 -11.138 1.00 77.94 275 GLU A C 1
ATOM 2208 O O . GLU A 1 275 ? -12.549 9.090 -12.287 1.00 77.94 275 GLU A O 1
ATOM 2213 N N . GLY A 1 276 ? -13.287 10.563 -10.771 1.00 82.56 276 GLY A N 1
ATOM 2214 C CA . GLY A 1 276 ? -13.487 11.690 -11.687 1.00 82.56 276 GLY A CA 1
ATOM 2215 C C . GLY A 1 276 ? -12.338 12.695 -11.770 1.00 82.56 276 GLY A C 1
ATOM 2216 O O . GLY A 1 276 ? -12.603 13.830 -12.161 1.00 82.56 276 GLY A O 1
ATOM 2217 N N . LEU A 1 277 ? -11.120 12.318 -11.370 1.00 85.69 277 LEU A N 1
ATOM 2218 C CA . LEU A 1 277 ? -9.954 13.203 -11.447 1.00 85.69 277 LEU A CA 1
ATOM 2219 C C . LEU A 1 277 ? -9.608 13.547 -12.904 1.00 85.69 277 LEU A C 1
ATOM 2221 O O . LEU A 1 277 ? -9.692 12.709 -13.808 1.00 85.69 277 LEU A O 1
ATOM 2225 N N . SER A 1 278 ? -9.234 14.803 -13.122 1.00 86.94 278 SER A N 1
ATOM 2226 C CA . SER A 1 278 ? -8.711 15.317 -14.385 1.00 86.94 278 SER A CA 1
ATOM 2227 C C . SER A 1 278 ? -7.308 14.774 -14.678 1.00 86.94 278 SER A C 1
ATOM 2229 O O . SER A 1 278 ? -6.615 14.287 -13.791 1.00 86.94 278 SER A O 1
ATOM 2231 N N . GLU A 1 279 ? -6.864 14.878 -15.933 1.00 86.12 279 GLU A N 1
ATOM 2232 C CA . GLU A 1 279 ? -5.500 14.474 -16.312 1.00 86.12 279 GLU A CA 1
ATOM 2233 C C . GLU A 1 279 ? -4.422 15.244 -15.542 1.00 86.12 279 GLU A C 1
ATOM 2235 O O . GLU A 1 279 ? -3.390 14.668 -15.237 1.00 86.12 279 GLU A O 1
ATOM 2240 N N . GLU A 1 280 ? -4.654 16.519 -15.213 1.00 85.19 280 GLU A N 1
ATOM 2241 C CA . GLU A 1 280 ? -3.711 17.335 -14.433 1.00 85.19 280 GLU A CA 1
ATOM 2242 C C . GLU A 1 280 ? -3.618 16.839 -12.983 1.00 85.19 280 GLU A C 1
ATOM 2244 O O . GLU A 1 280 ? -2.518 16.654 -12.476 1.00 85.19 280 GLU A O 1
ATOM 2249 N N . GLU A 1 281 ? -4.756 16.533 -12.350 1.00 86.00 281 GLU A N 1
ATOM 2250 C CA . GLU A 1 281 ? -4.793 15.962 -10.993 1.00 86.00 281 GLU A CA 1
ATOM 2251 C C . GLU A 1 281 ? -4.155 14.567 -10.944 1.00 86.00 281 GLU A C 1
ATOM 2253 O 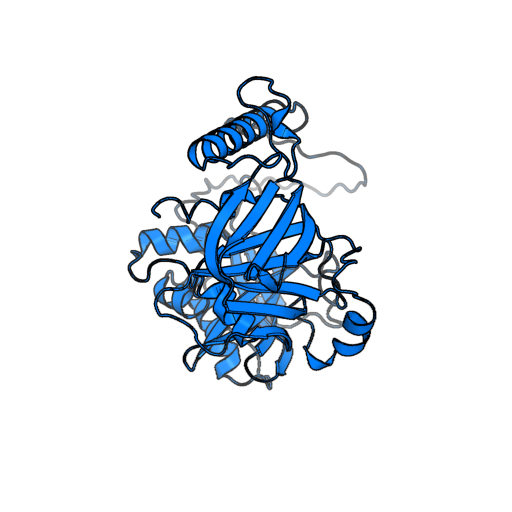O . GLU A 1 281 ? -3.488 14.218 -9.974 1.00 86.00 281 GLU A O 1
ATOM 2258 N N . LEU A 1 282 ? -4.334 13.757 -11.993 1.00 84.75 282 LEU A N 1
ATOM 2259 C CA . LEU A 1 282 ? -3.661 12.463 -12.095 1.00 84.75 282 LEU A CA 1
ATOM 2260 C C . LEU A 1 282 ? -2.165 12.618 -12.350 1.00 84.75 282 LEU A C 1
ATOM 2262 O O . LEU A 1 282 ? -1.380 11.878 -11.764 1.00 84.75 282 LEU A O 1
ATOM 2266 N N . ALA A 1 283 ? -1.769 13.565 -13.198 1.00 83.44 283 ALA A N 1
ATOM 2267 C CA . ALA A 1 283 ? -0.368 13.876 -13.412 1.00 83.44 283 ALA A CA 1
ATOM 2268 C C . ALA A 1 283 ? 0.284 14.259 -12.081 1.00 83.44 283 ALA A C 1
ATOM 2270 O O . ALA A 1 283 ? 1.249 13.623 -11.698 1.00 83.44 283 ALA A O 1
ATOM 2271 N N . GLU A 1 284 ? -0.283 15.204 -11.330 1.00 82.56 284 GLU A N 1
ATOM 2272 C CA . GLU A 1 284 ? 0.224 15.605 -10.010 1.00 82.56 284 GLU A CA 1
ATOM 2273 C C . GLU A 1 284 ? 0.289 14.424 -9.029 1.00 82.56 284 GLU A C 1
ATOM 2275 O O . GLU A 1 284 ? 1.302 14.222 -8.360 1.00 82.56 284 GLU A O 1
ATOM 2280 N N . ALA A 1 285 ? -0.758 13.592 -8.998 1.00 77.69 285 ALA A N 1
ATOM 2281 C CA . ALA A 1 285 ? -0.819 12.427 -8.127 1.00 77.69 285 ALA A CA 1
ATOM 2282 C C . ALA A 1 285 ? 0.325 11.431 -8.381 1.00 77.69 285 ALA A C 1
ATOM 2284 O O . ALA A 1 285 ? 0.915 10.966 -7.411 1.00 77.69 285 ALA A O 1
ATOM 2285 N N . TYR A 1 286 ? 0.637 11.110 -9.643 1.00 76.44 286 TYR A N 1
ATOM 2286 C CA . TYR A 1 286 ? 1.657 10.108 -10.000 1.00 76.44 286 TYR A CA 1
ATOM 2287 C C . TYR A 1 286 ? 3.050 10.695 -10.291 1.00 76.44 286 TYR A C 1
ATOM 2289 O O . TYR A 1 286 ? 4.027 9.956 -10.230 1.00 76.44 286 TYR A O 1
ATOM 2297 N N . LEU A 1 287 ? 3.169 11.989 -10.610 1.00 68.88 287 LEU A N 1
ATOM 2298 C CA . LEU A 1 287 ? 4.457 12.662 -10.841 1.00 68.88 287 LEU A CA 1
ATOM 2299 C C . LEU A 1 287 ? 5.205 12.923 -9.533 1.00 68.88 287 LEU A C 1
ATOM 2301 O O . LEU A 1 287 ? 6.425 12.803 -9.518 1.00 68.88 287 LEU A O 1
ATOM 2305 N N . ASN A 1 288 ? 4.494 13.218 -8.439 1.00 55.62 288 ASN A N 1
ATOM 2306 C CA . ASN A 1 288 ? 5.117 13.428 -7.127 1.00 55.62 288 ASN A CA 1
ATOM 2307 C C . ASN A 1 288 ? 5.857 12.183 -6.595 1.00 55.62 288 ASN A C 1
ATOM 2309 O O . ASN A 1 288 ? 6.691 12.322 -5.708 1.00 55.62 288 ASN A O 1
ATOM 2313 N N . ASP A 1 289 ? 5.601 10.991 -7.149 1.00 51.50 289 ASP A N 1
ATOM 2314 C CA . ASP A 1 289 ? 6.262 9.741 -6.749 1.00 51.50 289 ASP A CA 1
ATOM 2315 C C . ASP A 1 289 ? 7.638 9.529 -7.435 1.00 51.50 289 ASP A C 1
ATOM 2317 O O . ASP A 1 289 ? 8.314 8.546 -7.137 1.00 51.50 289 ASP A O 1
ATOM 2321 N N . GLY A 1 290 ? 8.072 10.410 -8.352 1.00 53.47 290 GLY A N 1
ATOM 2322 C CA . GLY A 1 290 ? 9.325 10.215 -9.101 1.00 53.47 290 GLY A CA 1
ATOM 2323 C C . GLY A 1 290 ? 9.693 11.339 -10.070 1.00 53.47 290 GLY A C 1
ATOM 2324 O O . GLY A 1 290 ? 10.039 11.059 -11.220 1.00 53.47 290 GLY A O 1
ATOM 2325 N N . LEU A 1 291 ? 9.586 12.603 -9.643 1.00 62.59 291 LEU A N 1
ATOM 2326 C CA . LEU A 1 291 ? 10.020 13.751 -10.447 1.00 62.59 291 LEU A CA 1
ATOM 2327 C C . LEU A 1 291 ? 11.432 13.502 -10.992 1.00 62.59 291 LEU A C 1
ATOM 2329 O O . LEU A 1 291 ? 12.358 13.226 -10.242 1.00 62.59 291 LEU A O 1
ATOM 2333 N N . GLY A 1 292 ? 11.561 13.541 -12.318 1.00 72.06 292 GLY A N 1
ATOM 2334 C CA . GLY A 1 2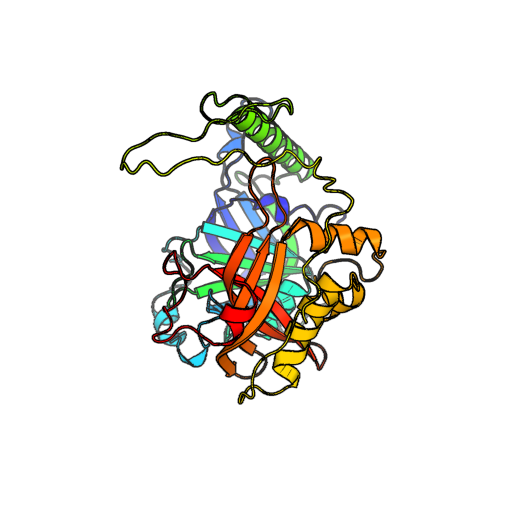92 ? 12.846 13.393 -12.992 1.00 72.06 292 GLY A CA 1
ATOM 2335 C C . GLY A 1 292 ? 13.389 11.972 -13.135 1.00 72.06 292 GLY A C 1
ATOM 2336 O O . GLY A 1 292 ? 14.452 11.830 -13.725 1.00 72.06 292 GLY A O 1
ATOM 2337 N N . SER A 1 293 ? 12.684 10.926 -12.690 1.00 83.75 293 SER A N 1
ATOM 2338 C CA . SER A 1 293 ? 13.133 9.533 -12.834 1.00 83.75 293 SER A CA 1
ATOM 2339 C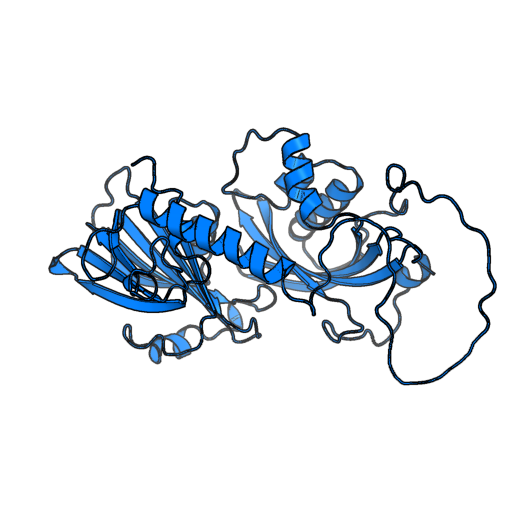 C . SER A 1 293 ? 12.217 8.697 -13.737 1.00 83.75 293 SER A C 1
ATOM 2341 O O . SER A 1 293 ? 10.987 8.780 -13.685 1.00 83.75 293 SER A O 1
ATOM 2343 N N . TRP A 1 294 ? 12.817 7.840 -14.570 1.00 89.62 294 TRP A N 1
ATOM 2344 C CA . TRP A 1 294 ? 12.107 6.867 -15.403 1.00 89.62 294 TRP A CA 1
ATOM 2345 C C . TRP A 1 294 ? 12.741 5.485 -15.311 1.00 89.62 294 TRP A C 1
ATOM 2347 O O . TRP A 1 294 ? 13.894 5.285 -15.691 1.00 89.62 294 TRP A O 1
ATOM 2357 N N . SER A 1 295 ? 11.952 4.485 -14.919 1.00 92.31 295 SER A N 1
ATOM 2358 C CA . SER A 1 295 ? 12.406 3.095 -14.892 1.00 92.31 295 SER A CA 1
ATOM 2359 C C . SER A 1 295 ? 12.110 2.353 -16.202 1.00 92.31 295 SER A C 1
ATOM 2361 O O . SER A 1 295 ? 11.021 2.408 -16.776 1.00 92.31 295 SER A O 1
ATOM 2363 N N . TYR A 1 296 ? 13.086 1.575 -16.661 1.00 95.00 296 TYR A N 1
ATOM 2364 C CA . TYR A 1 296 ? 13.066 0.818 -17.904 1.00 95.00 296 TYR A CA 1
ATOM 2365 C C . TYR A 1 296 ? 13.286 -0.663 -17.635 1.00 95.00 296 TYR A C 1
ATOM 2367 O O . TYR A 1 296 ? 14.410 -1.132 -17.456 1.00 95.00 296 TYR A O 1
ATOM 2375 N N . ILE A 1 297 ? 12.208 -1.435 -17.689 1.00 96.00 297 ILE A N 1
ATOM 2376 C CA . ILE A 1 297 ? 12.188 -2.839 -17.288 1.00 96.00 297 ILE A CA 1
ATOM 2377 C C . ILE A 1 297 ? 12.742 -3.743 -18.393 1.00 96.00 297 ILE A C 1
ATOM 2379 O O . ILE A 1 297 ? 12.346 -3.641 -19.565 1.00 96.00 297 ILE A O 1
ATOM 2383 N N . ARG A 1 298 ? 13.670 -4.640 -18.034 1.00 95.38 298 ARG A N 1
ATOM 2384 C CA . ARG A 1 298 ? 14.412 -5.492 -18.985 1.00 95.38 298 ARG A CA 1
ATOM 2385 C C . ARG A 1 298 ? 14.407 -6.974 -18.644 1.00 95.38 298 ARG A C 1
ATOM 2387 O O . ARG A 1 298 ? 14.517 -7.808 -19.545 1.00 95.38 298 ARG A O 1
ATOM 2394 N N . GLN A 1 299 ? 14.254 -7.315 -17.374 1.00 93.94 299 GLN A N 1
ATOM 2395 C CA . GLN A 1 299 ? 14.380 -8.686 -16.905 1.00 93.94 299 GLN A CA 1
ATOM 2396 C C . GLN A 1 299 ? 13.385 -8.965 -15.783 1.00 93.94 299 GLN A C 1
ATOM 2398 O O . GLN A 1 299 ? 13.073 -8.085 -14.990 1.00 93.94 299 GLN A O 1
ATOM 2403 N N . VAL A 1 300 ? 12.887 -10.199 -15.735 1.00 94.56 300 VAL A N 1
ATOM 2404 C CA . VAL A 1 300 ? 12.182 -10.736 -14.569 1.00 94.56 300 VAL A CA 1
ATOM 2405 C C . VAL A 1 300 ? 13.182 -11.599 -13.811 1.00 94.56 300 VAL A C 1
ATOM 2407 O O . VAL A 1 300 ? 13.706 -12.555 -14.383 1.00 94.56 300 VAL A O 1
ATOM 2410 N N . ASP A 1 301 ? 13.439 -11.263 -12.552 1.00 92.00 301 ASP A N 1
ATOM 2411 C CA . ASP A 1 301 ? 14.370 -12.003 -11.695 1.00 92.00 301 ASP A CA 1
ATOM 2412 C C . ASP A 1 301 ? 13.664 -13.169 -11.003 1.00 92.00 301 ASP A C 1
ATOM 2414 O O . ASP A 1 301 ? 14.162 -14.295 -10.977 1.00 92.00 301 ASP A O 1
ATOM 2418 N N . THR A 1 302 ? 12.476 -12.916 -10.458 1.00 93.06 302 THR A N 1
ATOM 2419 C CA . THR A 1 302 ? 11.642 -13.942 -9.833 1.00 93.06 302 THR A CA 1
ATOM 2420 C C . THR A 1 302 ? 10.183 -13.520 -9.852 1.00 93.06 302 THR A C 1
ATOM 2422 O O . THR A 1 302 ? 9.854 -12.343 -10.000 1.00 93.06 302 THR A O 1
ATOM 2425 N N . TRP A 1 303 ? 9.290 -14.490 -9.706 1.00 96.62 303 TRP A N 1
ATOM 2426 C CA . TRP A 1 303 ? 7.872 -14.224 -9.555 1.00 96.62 303 TRP A CA 1
ATOM 2427 C C . TRP A 1 303 ? 7.175 -15.352 -8.802 1.00 96.62 303 TRP A C 1
ATOM 2429 O O . TRP A 1 303 ? 7.671 -16.482 -8.689 1.00 96.62 303 TRP A O 1
ATOM 2439 N N . TRP A 1 304 ? 5.988 -15.046 -8.295 1.00 96.69 304 TRP A N 1
ATOM 2440 C CA . TRP A 1 304 ? 5.088 -16.037 -7.731 1.00 96.69 304 TRP A CA 1
ATOM 2441 C C . TRP A 1 304 ? 3.632 -15.618 -7.854 1.00 96.69 304 TRP A C 1
ATOM 2443 O O . TRP A 1 304 ? 3.310 -14.445 -8.022 1.00 96.69 304 TRP A O 1
ATOM 2453 N N . ARG A 1 305 ? 2.737 -16.604 -7.759 1.00 96.94 305 ARG A N 1
ATOM 2454 C CA . ARG A 1 305 ? 1.292 -16.395 -7.671 1.00 96.94 305 ARG A CA 1
ATOM 2455 C C . ARG A 1 305 ? 0.676 -17.395 -6.704 1.00 96.94 305 ARG A C 1
ATOM 2457 O O . ARG A 1 305 ? 0.854 -18.600 -6.871 1.00 96.94 305 ARG A O 1
ATOM 2464 N N . GLU A 1 306 ? -0.121 -16.890 -5.769 1.00 95.25 306 GLU A N 1
ATOM 2465 C CA . GLU A 1 306 ? -0.914 -17.684 -4.833 1.00 95.25 306 GLU A CA 1
ATOM 2466 C C . GLU A 1 306 ? -2.325 -17.100 -4.737 1.00 95.25 306 GLU A C 1
ATOM 2468 O O . GLU A 1 306 ? -2.547 -16.015 -4.204 1.00 95.25 306 GLU A O 1
ATOM 2473 N N . GLY A 1 307 ? -3.295 -17.818 -5.312 1.00 93.56 307 GLY A N 1
ATOM 2474 C CA . GLY A 1 307 ? -4.675 -17.346 -5.405 1.00 93.56 307 GLY A CA 1
ATOM 2475 C C . GLY A 1 307 ? -4.787 -16.037 -6.195 1.00 93.56 307 GLY A C 1
ATOM 2476 O O . GLY A 1 307 ? -4.455 -15.990 -7.386 1.00 93.56 307 GLY A O 1
ATOM 2477 N N . GLU A 1 308 ? -5.278 -15.005 -5.511 1.00 95.50 308 GLU A N 1
ATOM 2478 C CA . GLU A 1 308 ? -5.513 -13.643 -6.013 1.00 95.50 308 GLU A CA 1
ATOM 2479 C C . GLU A 1 308 ? -4.377 -12.667 -5.658 1.00 95.50 308 GLU A C 1
ATOM 2481 O O . GLU A 1 308 ? -4.519 -11.455 -5.811 1.00 95.50 308 GLU A O 1
ATOM 2486 N N . ARG A 1 309 ? -3.232 -13.196 -5.209 1.00 95.75 309 ARG A N 1
ATOM 2487 C CA . ARG A 1 309 ? -2.000 -12.444 -4.958 1.00 95.75 309 ARG A CA 1
ATOM 2488 C C . ARG A 1 309 ? -0.898 -12.932 -5.889 1.00 95.75 309 ARG A C 1
ATOM 2490 O O . ARG A 1 309 ? -0.811 -14.125 -6.199 1.00 95.75 309 ARG A O 1
ATOM 2497 N N . ALA A 1 310 ? -0.050 -12.012 -6.316 1.00 97.19 310 ALA A N 1
ATOM 2498 C CA . ALA A 1 310 ? 1.163 -12.329 -7.046 1.00 97.19 310 ALA A CA 1
ATOM 2499 C C . ALA A 1 310 ? 2.260 -11.323 -6.699 1.00 97.19 310 ALA A C 1
ATOM 2501 O O . ALA A 1 310 ? 1.973 -10.225 -6.229 1.00 97.19 310 ALA A O 1
ATOM 2502 N N . CYS A 1 311 ? 3.501 -11.706 -6.964 1.00 97.12 311 CYS A N 1
ATOM 2503 C CA . CYS A 1 311 ? 4.642 -10.808 -6.939 1.00 97.12 311 CYS A CA 1
ATOM 2504 C C . CYS A 1 311 ? 5.467 -11.021 -8.198 1.00 97.12 311 CYS A C 1
ATOM 2506 O O . CYS A 1 311 ? 5.646 -12.163 -8.637 1.00 97.12 311 CYS A O 1
ATOM 2508 N N . VAL A 1 312 ? 5.983 -9.935 -8.760 1.00 97.38 312 VAL A N 1
ATOM 2509 C CA . VAL A 1 312 ? 6.994 -9.981 -9.815 1.00 97.38 312 VAL A CA 1
ATOM 2510 C C . VAL A 1 312 ? 8.137 -9.071 -9.402 1.00 97.38 312 VAL A C 1
ATOM 2512 O O . VAL A 1 312 ? 7.935 -7.878 -9.193 1.00 97.38 312 VAL A O 1
ATOM 2515 N N . VAL A 1 313 ? 9.335 -9.636 -9.307 1.00 95.06 313 VAL A N 1
ATOM 2516 C CA . VAL A 1 313 ? 10.568 -8.876 -9.124 1.00 95.06 313 VAL A CA 1
ATOM 2517 C C . VAL A 1 313 ? 11.204 -8.709 -10.487 1.00 95.06 313 VAL A C 1
ATOM 2519 O O . VAL A 1 313 ? 11.505 -9.689 -11.179 1.00 95.06 313 VAL A O 1
ATOM 2522 N N . VAL A 1 314 ? 11.379 -7.459 -10.883 1.00 94.88 314 VAL A N 1
ATOM 2523 C CA . VAL A 1 314 ? 11.947 -7.087 -12.168 1.00 94.88 314 VAL A CA 1
ATOM 2524 C C . VAL A 1 314 ? 13.220 -6.286 -11.981 1.00 94.88 314 VAL A C 1
ATOM 2526 O O . VAL A 1 314 ? 13.438 -5.663 -10.948 1.00 94.88 314 VAL A O 1
ATOM 2529 N N . ARG A 1 315 ? 14.044 -6.292 -13.020 1.00 93.56 315 ARG A N 1
ATOM 2530 C CA . ARG A 1 315 ? 15.303 -5.566 -13.086 1.00 93.56 315 ARG A CA 1
ATOM 2531 C C . ARG A 1 315 ? 15.375 -4.764 -14.375 1.00 93.56 315 ARG A C 1
ATOM 2533 O O . ARG A 1 315 ? 14.841 -5.177 -15.417 1.00 93.56 315 ARG A O 1
ATOM 2540 N N . GLY A 1 316 ? 16.023 -3.614 -14.301 1.00 93.88 316 GLY A N 1
ATOM 2541 C CA . GLY A 1 316 ? 16.105 -2.670 -15.400 1.00 93.88 316 GLY A CA 1
ATOM 2542 C C . GLY A 1 316 ? 17.116 -1.561 -15.158 1.00 93.88 316 GLY A C 1
ATOM 2543 O O . GLY A 1 316 ? 18.023 -1.708 -14.342 1.00 93.88 316 GLY A O 1
ATOM 2544 N N . MET A 1 317 ? 16.925 -0.465 -15.885 1.00 93.19 317 MET A N 1
ATOM 2545 C CA . MET A 1 317 ? 17.649 0.785 -15.671 1.00 93.19 317 MET A CA 1
ATOM 2546 C C . MET A 1 317 ? 16.685 1.849 -15.185 1.00 93.19 317 MET A C 1
ATOM 2548 O O . MET A 1 317 ? 15.599 1.981 -15.742 1.00 93.19 317 MET A O 1
ATOM 2552 N N . GLU A 1 318 ? 17.077 2.586 -14.169 1.00 91.81 318 GLU A N 1
ATOM 2553 C CA . GLU A 1 318 ? 16.496 3.863 -13.811 1.00 91.81 318 GLU A CA 1
ATOM 2554 C C . GLU A 1 318 ? 17.314 4.960 -14.475 1.00 91.81 318 GLU A C 1
ATOM 2556 O O . GLU A 1 318 ? 18.539 4.932 -14.421 1.00 91.81 318 GLU A O 1
ATOM 2561 N N . HIS A 1 319 ? 16.624 5.870 -15.144 1.00 90.62 319 HIS A N 1
ATOM 2562 C CA . HIS A 1 319 ? 17.216 7.043 -15.746 1.00 90.62 319 HIS A CA 1
ATOM 2563 C C . HIS A 1 319 ? 16.751 8.264 -14.971 1.00 90.62 319 HIS A C 1
ATOM 2565 O O . HIS A 1 319 ? 15.549 8.542 -14.978 1.00 90.62 319 HIS A O 1
ATOM 2571 N N . THR A 1 320 ? 17.683 8.986 -14.369 1.00 88.38 320 THR A N 1
ATOM 2572 C CA . THR A 1 320 ? 17.402 10.220 -13.637 1.00 88.38 320 THR A CA 1
ATOM 2573 C C . THR A 1 320 ? 17.841 11.406 -14.482 1.00 88.38 320 THR A C 1
ATOM 2575 O O . THR A 1 320 ? 18.906 11.388 -15.108 1.00 88.38 320 THR A O 1
ATOM 2578 N N . MET A 1 321 ? 16.990 12.425 -14.565 1.00 85.25 321 MET A N 1
ATOM 2579 C CA . MET A 1 321 ? 17.331 13.666 -15.240 1.00 85.25 321 MET A CA 1
ATOM 2580 C C . MET A 1 321 ? 18.526 14.337 -14.550 1.00 85.25 321 MET A C 1
ATOM 2582 O O . MET A 1 321 ? 18.738 14.115 -13.364 1.00 85.25 321 MET A O 1
ATOM 2586 N N . PRO A 1 322 ? 19.311 15.143 -15.280 1.00 81.44 322 PRO A N 1
ATOM 2587 C CA . PRO A 1 322 ? 20.344 15.974 -14.678 1.00 81.44 322 PRO A CA 1
ATOM 2588 C C . PRO A 1 322 ? 19.766 16.842 -13.558 1.00 81.44 322 PRO A C 1
ATOM 2590 O O . PRO A 1 322 ? 18.709 17.449 -13.749 1.00 81.44 322 PRO A O 1
ATOM 2593 N N . GLU A 1 323 ? 20.492 16.921 -12.450 1.00 76.44 323 GLU A N 1
ATOM 2594 C CA . GLU A 1 323 ? 20.242 17.838 -11.340 1.00 76.44 323 GLU A CA 1
ATOM 2595 C C . GLU A 1 323 ? 21.486 18.722 -11.194 1.00 76.44 323 GLU A C 1
ATOM 2597 O O . GLU A 1 323 ? 22.606 18.214 -11.114 1.00 76.44 323 GLU A O 1
ATOM 2602 N N . ASP A 1 324 ? 21.302 20.043 -11.226 1.00 75.69 324 ASP A N 1
ATOM 2603 C CA . ASP A 1 324 ? 22.369 21.042 -11.095 1.00 75.69 324 ASP A CA 1
ATOM 2604 C C . ASP A 1 324 ? 23.597 20.802 -12.007 1.00 75.69 324 ASP A C 1
ATOM 2606 O O . ASP A 1 324 ? 23.537 20.990 -13.230 1.00 75.69 324 ASP A O 1
ATOM 2610 N N . ASP A 1 325 ? 24.730 20.424 -11.403 1.00 72.94 325 ASP A N 1
ATOM 2611 C CA . ASP A 1 325 ? 26.023 20.169 -12.046 1.00 72.94 325 ASP A CA 1
ATOM 2612 C C . ASP A 1 325 ? 26.249 18.684 -12.392 1.00 72.94 325 ASP A C 1
ATOM 2614 O O . ASP A 1 325 ? 27.244 18.346 -13.054 1.00 72.94 325 ASP A O 1
ATOM 2618 N N . ASP A 1 326 ? 25.337 17.795 -11.985 1.00 75.38 326 ASP A N 1
ATOM 2619 C CA . ASP A 1 326 ? 25.436 16.364 -12.240 1.00 75.38 326 ASP A CA 1
ATOM 2620 C C . ASP A 1 326 ? 24.748 15.984 -13.566 1.00 75.38 326 ASP A C 1
ATOM 2622 O O . ASP A 1 326 ? 23.624 16.399 -13.870 1.00 75.38 326 ASP A O 1
ATOM 2626 N N . PRO A 1 327 ? 25.425 15.201 -14.430 1.00 82.62 327 PRO A N 1
ATOM 2627 C CA . PRO A 1 327 ? 24.821 14.729 -15.664 1.00 82.62 327 PRO A CA 1
ATOM 2628 C C . PRO A 1 327 ? 23.699 13.732 -15.365 1.00 82.62 327 PRO A C 1
ATOM 2630 O O . PRO A 1 327 ? 23.655 13.118 -14.306 1.00 82.62 327 PRO A O 1
ATOM 2633 N N . ALA A 1 328 ? 22.844 13.502 -16.362 1.00 85.12 328 ALA A N 1
ATOM 2634 C CA . ALA A 1 328 ? 21.847 12.440 -16.296 1.00 85.12 328 ALA A CA 1
ATOM 2635 C C . ALA A 1 328 ? 22.513 11.108 -15.931 1.00 85.12 328 ALA A C 1
ATOM 2637 O O . ALA A 1 328 ? 23.540 10.752 -16.525 1.00 85.12 328 ALA A O 1
ATOM 2638 N N . GLU A 1 329 ? 21.904 10.375 -15.009 1.00 87.19 329 GLU A N 1
ATOM 2639 C CA . GLU A 1 329 ? 22.444 9.120 -14.507 1.00 87.19 329 GLU A CA 1
ATOM 2640 C C . GLU A 1 329 ? 21.576 7.946 -14.956 1.00 87.19 329 GLU A C 1
ATOM 2642 O O . GLU A 1 329 ? 20.347 8.002 -14.936 1.00 87.19 329 GLU A O 1
ATOM 2647 N N . ASP A 1 330 ? 22.240 6.872 -15.377 1.00 89.62 330 ASP A N 1
ATOM 2648 C CA . ASP A 1 330 ? 21.613 5.599 -15.697 1.00 89.62 330 ASP A CA 1
ATOM 2649 C C . ASP A 1 330 ? 22.076 4.555 -14.673 1.00 89.62 330 ASP A C 1
ATOM 2651 O O . ASP A 1 330 ? 23.181 4.013 -14.763 1.00 89.62 330 ASP A O 1
ATOM 2655 N N . CYS A 1 331 ? 21.202 4.231 -13.722 1.00 88.88 331 CYS A N 1
ATOM 2656 C CA . CYS A 1 331 ? 21.484 3.303 -12.631 1.00 88.88 331 CYS A CA 1
ATOM 2657 C C . CYS A 1 331 ? 20.742 1.979 -12.796 1.00 88.88 331 CYS A C 1
ATOM 2659 O O . CYS A 1 331 ? 19.588 1.917 -13.217 1.00 88.88 331 CYS A O 1
ATOM 2661 N N . GLU A 1 332 ? 21.393 0.871 -12.442 1.00 90.94 332 GLU A N 1
ATOM 2662 C CA . GLU A 1 332 ? 20.700 -0.416 -12.392 1.00 90.94 332 GLU A CA 1
ATOM 2663 C C . GLU A 1 332 ? 19.691 -0.409 -11.241 1.00 90.94 332 GLU A C 1
ATOM 2665 O O . GLU A 1 332 ? 20.036 -0.099 -10.102 1.00 90.94 332 GLU A O 1
ATOM 2670 N N . THR A 1 333 ? 18.452 -0.806 -11.523 1.00 91.00 333 THR A N 1
ATOM 2671 C CA . THR A 1 333 ? 17.383 -0.829 -10.523 1.00 91.00 333 THR A CA 1
ATOM 2672 C C . THR A 1 333 ? 16.652 -2.167 -10.502 1.00 91.00 333 THR A C 1
ATOM 2674 O O . THR A 1 333 ? 16.490 -2.835 -11.533 1.00 91.00 333 THR A O 1
ATOM 2677 N N . VAL A 1 334 ? 16.204 -2.564 -9.313 1.00 92.81 334 VAL A N 1
ATOM 2678 C CA . VAL A 1 334 ? 15.370 -3.739 -9.065 1.00 92.81 334 VAL A CA 1
ATOM 2679 C C . VAL A 1 334 ? 14.092 -3.281 -8.383 1.00 92.81 334 VAL A C 1
ATOM 2681 O O . VAL A 1 334 ? 14.126 -2.578 -7.378 1.00 92.81 334 VAL A O 1
ATOM 2684 N N . ILE A 1 335 ? 12.952 -3.700 -8.926 1.00 93.88 335 ILE A N 1
ATOM 2685 C CA . ILE A 1 335 ? 11.637 -3.315 -8.421 1.00 93.88 335 ILE A CA 1
ATOM 2686 C C . ILE A 1 335 ? 10.821 -4.573 -8.162 1.00 93.88 335 ILE A C 1
ATOM 2688 O O . ILE A 1 335 ? 10.640 -5.410 -9.050 1.00 93.88 335 ILE A O 1
ATOM 2692 N N . ALA A 1 336 ? 10.313 -4.709 -6.942 1.00 94.56 336 ALA A N 1
ATOM 2693 C CA . ALA A 1 336 ? 9.332 -5.726 -6.600 1.00 94.56 336 ALA A CA 1
ATOM 2694 C C . ALA A 1 336 ? 7.930 -5.130 -6.699 1.00 94.56 336 ALA A C 1
ATOM 2696 O O . ALA A 1 336 ? 7.637 -4.132 -6.049 1.00 94.56 336 ALA A O 1
ATOM 2697 N N . TYR A 1 337 ? 7.065 -5.760 -7.490 1.00 97.00 337 TYR A N 1
ATOM 2698 C CA . TYR A 1 337 ? 5.656 -5.402 -7.614 1.00 97.00 337 TYR A CA 1
ATOM 2699 C C . TYR A 1 337 ? 4.794 -6.405 -6.864 1.00 97.00 337 TYR A C 1
ATOM 2701 O O . TYR A 1 337 ? 4.712 -7.570 -7.264 1.00 97.00 337 TYR A O 1
ATOM 2709 N N . GLY A 1 338 ? 4.119 -5.947 -5.811 1.00 96.50 338 GLY A N 1
ATOM 2710 C CA . GLY A 1 338 ? 3.011 -6.667 -5.202 1.00 96.50 338 GLY A CA 1
ATOM 2711 C C . GLY A 1 338 ? 1.752 -6.467 -6.038 1.00 96.50 338 GLY A C 1
ATOM 2712 O O . GLY A 1 338 ? 1.357 -5.341 -6.336 1.00 96.50 338 GLY A O 1
ATOM 2713 N N . LEU A 1 339 ? 1.115 -7.565 -6.436 1.00 97.62 339 LEU A N 1
ATOM 2714 C CA . LEU A 1 339 ? -0.056 -7.560 -7.308 1.00 97.62 339 LEU A CA 1
ATOM 2715 C C . LEU A 1 339 ? -1.270 -8.166 -6.602 1.00 97.62 339 LEU A C 1
ATOM 2717 O O . LEU A 1 339 ? -1.153 -9.121 -5.818 1.00 97.62 339 LEU A O 1
ATOM 2721 N N . ARG A 1 340 ? -2.453 -7.637 -6.927 1.00 96.62 340 ARG A N 1
ATOM 2722 C CA . ARG A 1 340 ? -3.754 -8.161 -6.481 1.00 96.62 340 ARG A CA 1
ATOM 2723 C C . ARG A 1 340 ? -4.683 -8.355 -7.669 1.00 96.62 340 ARG A C 1
ATOM 2725 O O . ARG A 1 340 ? -4.663 -7.569 -8.614 1.00 96.62 340 ARG A O 1
ATOM 2732 N N . HIS A 1 341 ? -5.490 -9.406 -7.621 1.00 96.06 341 HIS A N 1
ATOM 2733 C CA . HIS A 1 341 ? -6.575 -9.601 -8.571 1.00 96.06 341 HIS A CA 1
ATOM 2734 C C . HIS A 1 341 ? -7.829 -8.898 -8.041 1.00 96.06 341 HIS A C 1
ATOM 2736 O O . HIS A 1 341 ? -8.384 -9.293 -7.020 1.00 96.06 341 HIS A O 1
ATOM 2742 N N . PHE A 1 342 ? -8.258 -7.843 -8.726 1.00 93.81 342 PHE A N 1
ATOM 2743 C CA . PHE A 1 342 ? -9.363 -6.976 -8.330 1.00 93.81 342 PHE A CA 1
ATOM 2744 C C . PHE A 1 342 ? -10.284 -6.760 -9.531 1.00 93.81 342 PHE A C 1
ATOM 2746 O O . PHE A 1 342 ? -9.810 -6.497 -10.632 1.00 93.81 342 PHE A O 1
ATOM 2753 N N . GLU A 1 343 ? -11.595 -6.936 -9.353 1.00 91.69 343 GLU A N 1
ATOM 2754 C CA . GLU A 1 343 ? -12.607 -6.726 -10.407 1.00 91.69 343 GLU A CA 1
ATOM 2755 C C . GLU A 1 343 ? -12.307 -7.424 -11.755 1.00 91.69 343 GLU A C 1
ATOM 2757 O O . GLU A 1 343 ? -12.627 -6.928 -12.835 1.00 91.69 343 GLU A O 1
ATOM 2762 N N . GLY A 1 344 ? -11.701 -8.615 -11.705 1.00 93.31 344 GLY A N 1
ATOM 2763 C CA . GLY A 1 344 ? -11.406 -9.420 -12.897 1.00 93.31 344 GLY A CA 1
ATOM 2764 C C . GLY A 1 344 ? -10.121 -9.042 -13.640 1.00 93.31 344 GLY A C 1
ATOM 2765 O O . GLY A 1 344 ? -9.930 -9.491 -14.773 1.00 93.31 344 GLY A O 1
ATOM 2766 N N . ARG A 1 345 ? -9.248 -8.231 -13.032 1.00 95.50 345 ARG A N 1
ATOM 2767 C CA . ARG A 1 345 ? -7.945 -7.838 -13.586 1.00 95.50 345 ARG A CA 1
ATOM 2768 C C . ARG A 1 345 ? -6.862 -7.812 -12.509 1.00 95.50 345 ARG A C 1
ATOM 2770 O O . ARG A 1 345 ? -7.159 -7.723 -11.323 1.00 95.50 345 ARG A O 1
ATOM 2777 N N . TRP A 1 346 ? -5.602 -7.891 -12.924 1.00 97.81 346 TRP A N 1
ATOM 2778 C CA . TRP A 1 346 ? -4.465 -7.671 -12.029 1.00 97.81 346 TRP A CA 1
ATOM 2779 C C . TRP A 1 346 ? -4.141 -6.184 -11.941 1.00 97.81 346 TRP A C 1
ATOM 2781 O O . TRP A 1 346 ? -4.149 -5.489 -12.958 1.00 97.81 346 TRP A O 1
ATOM 2791 N N . ILE A 1 347 ? -3.848 -5.725 -10.729 1.00 97.56 347 ILE A N 1
ATOM 2792 C CA . ILE A 1 347 ? -3.410 -4.362 -10.433 1.00 97.56 347 ILE A CA 1
ATOM 2793 C C . ILE A 1 347 ? -2.100 -4.385 -9.652 1.00 97.56 347 ILE A C 1
ATOM 2795 O O . ILE A 1 347 ? -1.851 -5.326 -8.893 1.00 97.56 347 ILE A O 1
ATOM 2799 N N . ILE A 1 348 ? -1.295 -3.339 -9.824 1.00 97.00 348 ILE A N 1
ATOM 2800 C CA . ILE A 1 348 ? -0.198 -3.005 -8.921 1.00 97.00 348 ILE A CA 1
ATOM 2801 C C . ILE A 1 348 ? -0.820 -2.503 -7.628 1.00 97.00 348 ILE A C 1
ATOM 2803 O O . ILE A 1 348 ? -1.582 -1.541 -7.618 1.00 97.00 348 ILE A O 1
ATOM 2807 N N . TRP A 1 349 ? -0.527 -3.227 -6.558 1.00 94.50 349 TRP A N 1
ATOM 2808 C CA . TRP A 1 349 ? -0.978 -2.931 -5.209 1.00 94.50 349 TRP A CA 1
ATOM 2809 C C . TRP A 1 349 ? 0.086 -2.194 -4.411 1.00 94.50 349 TRP A C 1
ATOM 2811 O O . TRP A 1 349 ? -0.214 -1.282 -3.651 1.00 94.50 349 TRP A O 1
ATOM 2821 N N . SER A 1 350 ? 1.332 -2.610 -4.597 1.00 91.56 350 SER A N 1
ATOM 2822 C CA . SER A 1 350 ? 2.496 -2.052 -3.935 1.00 91.56 350 SER A CA 1
ATOM 2823 C C . SER A 1 350 ? 3.702 -2.189 -4.856 1.00 91.56 350 SER A C 1
ATOM 2825 O O . SER A 1 350 ? 3.761 -3.077 -5.718 1.00 91.56 350 SER A O 1
ATOM 2827 N N . SER A 1 351 ? 4.680 -1.318 -4.658 1.00 91.62 351 SER A N 1
ATOM 2828 C CA . SER A 1 351 ? 6.000 -1.466 -5.248 1.00 91.62 351 SER A CA 1
ATOM 2829 C C . SER A 1 351 ? 7.068 -1.073 -4.245 1.00 91.62 351 SER A C 1
ATOM 2831 O O . SER A 1 351 ? 6.887 -0.123 -3.489 1.00 91.62 351 SER A O 1
ATOM 2833 N N . SER A 1 352 ? 8.186 -1.788 -4.261 1.00 87.88 352 SER A N 1
ATOM 2834 C CA . SER A 1 352 ? 9.396 -1.408 -3.535 1.00 87.88 352 SER A CA 1
ATOM 2835 C C . SER A 1 352 ? 10.580 -1.448 -4.486 1.00 87.88 352 SER A C 1
ATOM 2837 O O . SER A 1 352 ? 10.747 -2.431 -5.215 1.00 87.88 352 SER A O 1
ATOM 2839 N N . GLN A 1 353 ? 11.396 -0.404 -4.456 1.00 86.69 353 GLN A N 1
ATOM 2840 C CA . GLN A 1 353 ? 12.561 -0.250 -5.313 1.00 86.69 353 GLN A CA 1
ATOM 2841 C C . GLN A 1 353 ? 13.851 -0.415 -4.510 1.00 86.69 353 GLN A C 1
ATOM 2843 O O . GLN A 1 353 ? 13.908 -0.093 -3.324 1.00 86.69 353 GLN A O 1
ATOM 2848 N N . GLY A 1 354 ? 14.881 -0.938 -5.164 1.00 82.44 354 GLY A N 1
ATOM 2849 C CA . GLY A 1 354 ? 16.227 -1.015 -4.624 1.00 82.44 354 GLY A CA 1
ATOM 2850 C C . GLY A 1 354 ? 17.277 -0.968 -5.727 1.00 82.44 354 GLY A C 1
ATOM 2851 O O . GLY A 1 354 ? 17.030 -1.369 -6.866 1.00 82.44 354 GLY A O 1
ATOM 2852 N N . TRP A 1 355 ? 18.471 -0.503 -5.371 1.00 76.94 355 TRP A N 1
ATOM 2853 C CA . TRP A 1 355 ? 19.640 -0.477 -6.249 1.00 76.94 355 TRP A CA 1
ATOM 2854 C C . TRP A 1 355 ? 20.655 -1.556 -5.834 1.00 76.94 355 TRP A C 1
ATOM 2856 O O . TRP A 1 355 ? 21.045 -1.603 -4.656 1.00 76.94 355 TRP A O 1
ATOM 2866 N N . PRO A 1 356 ? 21.054 -2.477 -6.739 1.00 76.38 356 PRO A N 1
ATOM 2867 C CA . PRO A 1 356 ? 21.914 -3.613 -6.398 1.00 76.38 356 PRO A CA 1
ATOM 2868 C C . PRO A 1 356 ? 23.245 -3.237 -5.741 1.00 76.38 356 PRO A C 1
ATOM 2870 O O . PRO A 1 356 ? 23.723 -3.978 -4.887 1.00 76.38 356 PRO A O 1
ATOM 2873 N N . GLU A 1 357 ? 23.816 -2.081 -6.081 1.00 67.12 357 GLU A N 1
ATOM 2874 C CA . GLU A 1 357 ? 25.079 -1.598 -5.507 1.00 67.12 357 GLU A CA 1
ATOM 2875 C C . GLU A 1 357 ? 25.024 -1.367 -3.987 1.00 67.12 357 GLU A C 1
ATOM 2877 O O . GLU A 1 357 ? 26.036 -1.516 -3.302 1.00 67.12 357 GLU A O 1
ATOM 2882 N N . PHE A 1 358 ? 23.834 -1.108 -3.435 1.00 66.00 358 PHE A N 1
ATOM 2883 C CA . PHE A 1 358 ? 23.610 -0.991 -1.990 1.00 66.00 358 PHE A CA 1
ATOM 2884 C C . PHE A 1 358 ? 23.189 -2.320 -1.340 1.00 66.00 358 PHE A C 1
ATOM 2886 O O . PHE A 1 358 ? 22.741 -2.347 -0.195 1.00 66.00 358 PHE A O 1
ATOM 2893 N N . GLY A 1 359 ? 23.313 -3.443 -2.058 1.00 63.66 359 GLY A N 1
ATOM 2894 C CA . GLY A 1 359 ? 22.981 -4.779 -1.557 1.00 63.66 359 GLY A CA 1
ATOM 2895 C C . GLY A 1 359 ? 21.480 -5.060 -1.444 1.00 63.66 359 GLY A C 1
ATOM 2896 O O . GLY A 1 359 ? 21.087 -6.030 -0.797 1.00 63.66 359 GLY A O 1
ATOM 2897 N N . SER A 1 360 ? 20.637 -4.232 -2.068 1.00 62.22 360 SER A N 1
ATOM 2898 C CA . SER A 1 360 ? 19.171 -4.379 -2.048 1.00 62.22 360 SER A CA 1
ATOM 2899 C C . SER A 1 360 ? 18.654 -5.545 -2.905 1.00 62.22 360 SER A C 1
ATOM 2901 O O . SER A 1 360 ? 17.519 -5.989 -2.738 1.00 62.22 360 SER A O 1
ATOM 2903 N N . ALA A 1 361 ? 19.491 -6.073 -3.800 1.00 66.25 361 ALA A N 1
ATOM 2904 C CA . ALA A 1 361 ? 19.195 -7.233 -4.626 1.00 66.25 361 ALA A CA 1
ATOM 2905 C C . ALA A 1 361 ? 20.467 -8.059 -4.878 1.00 66.25 361 ALA A C 1
ATOM 2907 O O . ALA A 1 361 ? 21.571 -7.513 -4.838 1.00 66.25 361 ALA A O 1
ATOM 2908 N N . PRO A 1 362 ? 20.348 -9.369 -5.171 1.00 67.38 362 PRO A N 1
ATOM 2909 C CA . PRO A 1 362 ? 21.500 -10.184 -5.534 1.00 67.38 362 PRO A CA 1
ATOM 2910 C C . PRO A 1 362 ? 22.228 -9.624 -6.764 1.00 67.38 362 PRO A C 1
ATOM 2912 O O . PRO A 1 362 ? 21.600 -9.346 -7.796 1.00 67.38 362 PRO A O 1
ATOM 2915 N N . GLU A 1 363 ? 23.554 -9.516 -6.669 1.00 66.12 363 GLU A N 1
ATOM 2916 C CA . GLU A 1 363 ? 24.416 -9.222 -7.814 1.00 66.12 363 GLU A CA 1
ATOM 2917 C C . GLU A 1 363 ? 24.268 -10.317 -8.879 1.00 66.12 363 GLU A C 1
ATOM 2919 O O . GLU A 1 363 ? 24.216 -11.516 -8.574 1.00 66.12 363 GLU A O 1
ATOM 2924 N N . LEU A 1 364 ? 24.209 -9.916 -10.149 1.00 69.56 364 LEU A N 1
ATOM 2925 C CA . LEU A 1 364 ? 24.254 -10.879 -11.244 1.00 69.56 364 LEU A CA 1
ATOM 2926 C C . LEU A 1 364 ? 25.683 -11.390 -11.405 1.00 69.56 364 LEU A C 1
ATOM 2928 O O . LEU A 1 364 ? 26.637 -10.622 -11.460 1.00 69.56 364 LEU A O 1
ATOM 2932 N N . TYR A 1 365 ? 25.820 -12.708 -11.539 1.00 61.72 365 TYR A N 1
ATOM 2933 C CA . TYR A 1 365 ? 27.116 -13.346 -11.788 1.00 61.72 365 TYR A CA 1
ATOM 2934 C C . TYR A 1 365 ? 27.750 -12.922 -13.122 1.00 61.72 365 TYR A C 1
ATOM 2936 O O . TYR A 1 365 ? 28.969 -12.997 -13.269 1.00 61.72 365 TYR A O 1
ATOM 2944 N N . GLU A 1 366 ? 26.931 -12.505 -14.090 1.00 75.19 366 GLU A N 1
ATOM 2945 C CA . GLU A 1 366 ? 27.357 -11.982 -15.385 1.00 75.19 366 GLU A CA 1
ATOM 2946 C C . GLU A 1 366 ? 26.555 -10.724 -15.713 1.00 75.19 366 GLU A C 1
ATOM 2948 O O . GLU A 1 366 ? 25.341 -10.680 -15.506 1.00 75.19 366 GLU A O 1
ATOM 2953 N N . GLU A 1 367 ? 27.237 -9.714 -16.248 1.00 79.38 367 GLU A N 1
ATOM 2954 C CA . GLU A 1 367 ? 26.599 -8.469 -16.649 1.00 79.38 367 GLU A CA 1
ATOM 2955 C C . GLU A 1 367 ? 25.634 -8.706 -17.824 1.00 79.38 367 GLU A C 1
ATOM 2957 O O . GLU A 1 367 ? 26.049 -9.212 -18.879 1.00 79.38 367 GLU A O 1
ATOM 2962 N N . PRO A 1 368 ? 24.346 -8.357 -17.675 1.00 83.62 368 PRO A N 1
ATOM 2963 C CA . PRO A 1 368 ? 23.359 -8.655 -18.695 1.00 83.62 368 PRO A CA 1
ATOM 2964 C C . PRO A 1 368 ? 23.534 -7.785 -19.947 1.00 83.62 368 PRO A C 1
ATOM 2966 O O . PRO A 1 368 ? 23.825 -6.594 -19.881 1.00 83.62 368 PRO A O 1
ATOM 2969 N N . GLU A 1 369 ? 23.289 -8.369 -21.127 1.00 85.31 369 GLU A N 1
ATOM 2970 C CA . GLU A 1 369 ? 23.503 -7.689 -22.417 1.00 85.31 369 GLU A CA 1
ATOM 2971 C C . GLU A 1 369 ? 22.684 -6.406 -22.588 1.00 85.31 369 GLU A C 1
ATOM 2973 O O . GLU A 1 369 ? 23.125 -5.498 -23.287 1.00 85.31 369 GLU A O 1
ATOM 2978 N N . TRP A 1 370 ? 21.512 -6.318 -21.954 1.00 87.31 370 TRP A N 1
ATOM 2979 C CA . TRP A 1 370 ? 20.656 -5.136 -22.033 1.00 87.31 370 TRP A CA 1
ATOM 2980 C C . TRP A 1 370 ? 21.252 -3.916 -21.320 1.00 87.31 370 TRP A C 1
ATOM 2982 O O . TRP A 1 370 ? 20.845 -2.802 -21.645 1.00 87.31 370 TRP A O 1
ATOM 2992 N N . LYS A 1 371 ? 22.197 -4.105 -20.385 1.00 86.38 371 LYS A N 1
ATOM 2993 C CA . LYS A 1 371 ? 22.864 -3.014 -19.659 1.00 86.38 371 LYS A CA 1
ATOM 2994 C C . LYS A 1 371 ? 23.789 -2.220 -20.582 1.00 86.38 371 LYS A C 1
ATOM 2996 O O . LYS A 1 371 ? 23.708 -1.004 -20.615 1.00 86.38 371 LYS A O 1
ATOM 3001 N N . LYS A 1 372 ? 24.474 -2.913 -21.501 1.00 85.12 372 LYS A N 1
ATOM 3002 C CA . LYS A 1 372 ? 25.330 -2.325 -22.555 1.00 85.12 372 LYS A CA 1
ATOM 3003 C C . LYS A 1 372 ? 24.615 -1.372 -23.510 1.00 85.12 372 LYS A C 1
ATOM 3005 O O . LYS A 1 372 ? 25.248 -0.733 -24.341 1.00 85.12 372 LYS A O 1
ATOM 3010 N N . GLU A 1 373 ? 23.285 -1.345 -23.493 1.00 84.56 373 GLU A N 1
ATOM 3011 C CA . GLU A 1 373 ? 22.531 -0.378 -24.284 1.00 84.56 373 GLU A CA 1
ATOM 3012 C C . GLU A 1 373 ? 22.567 1.030 -23.677 1.00 84.56 373 GLU A C 1
ATOM 3014 O O . GLU A 1 373 ? 22.129 1.963 -24.353 1.00 84.56 373 GLU A O 1
ATOM 3019 N N . TRP A 1 374 ? 23.005 1.162 -22.425 1.00 83.62 374 TRP A N 1
ATOM 3020 C CA . TRP A 1 374 ? 22.981 2.381 -21.616 1.00 83.62 374 TRP A CA 1
ATOM 3021 C C . TRP A 1 374 ? 24.375 2.971 -21.357 1.00 83.62 374 TRP A C 1
ATOM 3023 O O . TRP A 1 374 ? 24.457 4.056 -20.802 1.00 83.62 374 TRP A O 1
ATOM 3033 N N . ASP A 1 375 ? 25.434 2.289 -21.809 1.00 71.31 375 ASP A N 1
ATOM 3034 C CA . ASP A 1 375 ? 26.826 2.766 -21.765 1.00 71.31 375 ASP A CA 1
ATOM 3035 C C . ASP A 1 375 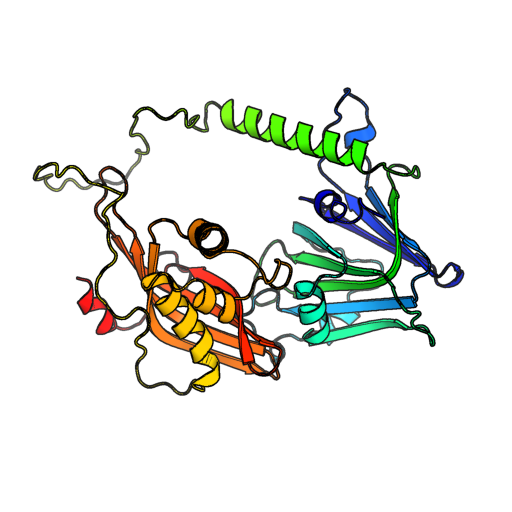? 27.165 3.797 -22.860 1.00 71.31 375 ASP A C 1
ATOM 3037 O O . ASP A 1 375 ? 26.605 3.706 -23.987 1.00 71.31 375 ASP A O 1
#